Protein AF-A0A812L3G8-F1 (afdb_monomer_lite)

Radius of gyration: 18.73 Å; chains: 1; bounding box: 60×26×48 Å

pLDDT: mean 82.17, std 13.22, range [43.84, 97.88]

Secondary structure (DSSP, 8-state):
-EEEEEEE-SS-EEEEESS-B---STTB--B-TT-EEEEEE--SSEEEEEETT---EEEEEGGGEEE-SSSEEEEEEEEPPPTT-SSPPEEEEEEE---GGGS--EE--STT---EE--PPPPEEEEEE-TTS-EEEEEEESSSEEEEEEE-TTSSEEEEEEEEETT-SSEEEEEEEEESSS-EEEE--

Structure (mmCIF, N/CA/C/O backbone):
data_AF-A0A812L3G8-F1
#
_entry.id   AF-A0A812L3G8-F1
#
loop_
_atom_site.group_PDB
_atom_site.id
_atom_site.type_symbol
_atom_site.label_atom_id
_atom_site.label_alt_id
_atom_site.label_comp_id
_atom_site.label_asym_id
_atom_site.label_entity_id
_atom_site.label_seq_id
_atom_site.pdbx_PDB_ins_code
_atom_site.Cartn_x
_atom_site.Cartn_y
_atom_site.Cartn_z
_atom_site.occupancy
_atom_site.B_iso_or_equiv
_atom_site.auth_seq_id
_atom_site.auth_comp_id
_atom_site.auth_asym_id
_atom_site.auth_atom_id
_atom_site.pdbx_PDB_model_num
ATOM 1 N N . MET A 1 1 ? -1.031 -2.437 22.884 1.00 60.34 1 MET A N 1
ATOM 2 C CA . MET A 1 1 ? -0.109 -2.164 21.762 1.00 60.34 1 MET A CA 1
ATOM 3 C C . MET A 1 1 ? 0.050 -3.439 20.963 1.00 60.34 1 MET A C 1
ATOM 5 O O . MET A 1 1 ? 0.465 -4.446 21.520 1.00 60.34 1 MET A O 1
ATOM 9 N N . LEU A 1 2 ? -0.321 -3.390 19.692 1.00 70.69 2 LEU A N 1
ATOM 10 C CA . LEU A 1 2 ? -0.184 -4.470 18.728 1.00 70.69 2 LEU A CA 1
ATOM 11 C C . LEU A 1 2 ? 1.006 -4.135 17.826 1.00 70.69 2 LEU A C 1
ATOM 13 O O . LEU A 1 2 ? 1.141 -3.003 17.370 1.00 70.69 2 LEU A O 1
ATOM 17 N N . SER A 1 3 ? 1.915 -5.084 17.630 1.00 71.38 3 SER A N 1
ATOM 18 C CA . SER A 1 3 ? 3.092 -4.884 16.781 1.00 71.38 3 SER A CA 1
ATOM 19 C C . SER A 1 3 ? 3.181 -6.028 15.795 1.00 71.38 3 SER A C 1
ATOM 21 O O . SER A 1 3 ? 3.242 -7.183 16.211 1.00 71.38 3 SER A O 1
ATOM 23 N N . GLN A 1 4 ? 3.204 -5.699 14.508 1.00 74.44 4 GLN A N 1
ATOM 24 C CA . GLN A 1 4 ? 3.403 -6.672 13.450 1.00 74.44 4 GLN A CA 1
ATOM 25 C C . GLN A 1 4 ? 4.748 -6.432 12.771 1.00 74.44 4 GLN A C 1
ATOM 27 O O . GLN A 1 4 ? 5.163 -5.301 12.493 1.00 74.44 4 GLN A O 1
ATOM 32 N N . TYR A 1 5 ? 5.437 -7.537 12.517 1.00 68.62 5 TYR A N 1
ATOM 33 C CA . TYR A 1 5 ? 6.710 -7.560 11.823 1.00 68.62 5 TYR A CA 1
ATOM 34 C C . TYR A 1 5 ? 6.467 -8.044 10.405 1.00 68.62 5 TYR A C 1
ATOM 36 O O . TYR A 1 5 ? 5.877 -9.104 10.202 1.00 68.62 5 TYR A O 1
ATOM 44 N N . SER A 1 6 ? 6.946 -7.295 9.417 1.00 71.94 6 SER A N 1
ATOM 45 C CA . SER A 1 6 ? 6.830 -7.719 8.025 1.00 71.94 6 SER A CA 1
ATOM 46 C C . SER A 1 6 ? 8.136 -7.513 7.277 1.00 71.94 6 SER A C 1
ATOM 48 O O . SER A 1 6 ? 8.873 -6.543 7.488 1.00 71.94 6 SER A O 1
ATOM 50 N N . TYR A 1 7 ? 8.440 -8.483 6.418 1.00 67.31 7 TYR A N 1
ATOM 51 C CA . TYR A 1 7 ? 9.600 -8.442 5.546 1.00 67.31 7 TYR A CA 1
ATOM 52 C C . TYR A 1 7 ? 9.189 -7.862 4.199 1.00 67.31 7 TYR A C 1
ATOM 54 O O . TYR A 1 7 ? 8.381 -8.461 3.498 1.00 67.31 7 TYR A O 1
ATOM 62 N N . PHE A 1 8 ? 9.762 -6.718 3.834 1.00 70.00 8 PHE A N 1
ATOM 63 C CA . PHE A 1 8 ? 9.477 -6.075 2.560 1.00 70.00 8 PHE A CA 1
ATOM 64 C C . PHE A 1 8 ? 10.549 -6.486 1.555 1.00 70.00 8 PHE A C 1
ATOM 66 O O . PHE A 1 8 ? 11.724 -6.117 1.670 1.00 70.00 8 PHE A O 1
ATOM 73 N N . GLN A 1 9 ? 10.149 -7.294 0.578 1.00 64.12 9 GLN A N 1
ATOM 74 C CA . GLN A 1 9 ? 10.985 -7.636 -0.562 1.00 64.12 9 GLN A CA 1
ATOM 75 C C . GLN A 1 9 ? 11.085 -6.452 -1.520 1.00 64.12 9 GLN A C 1
ATOM 77 O O . GLN A 1 9 ? 10.122 -5.719 -1.738 1.00 64.12 9 GLN A O 1
ATOM 82 N N . ALA A 1 10 ? 12.261 -6.311 -2.132 1.00 63.41 10 ALA A N 1
ATOM 83 C CA . ALA A 1 10 ? 12.409 -5.419 -3.271 1.00 63.41 10 ALA A CA 1
ATOM 84 C C . ALA A 1 10 ? 11.662 -6.005 -4.457 1.00 63.41 10 ALA A C 1
ATOM 86 O O . ALA A 1 10 ? 11.823 -7.183 -4.773 1.00 63.41 10 ALA A O 1
ATOM 87 N N . GLY A 1 11 ? 10.925 -5.152 -5.147 1.00 69.50 11 GLY A N 1
ATOM 88 C CA . GLY A 1 11 ? 10.245 -5.516 -6.370 1.00 69.50 11 GLY A CA 1
ATOM 89 C C . GLY A 1 11 ? 9.045 -4.624 -6.596 1.00 69.50 11 GLY A C 1
ATOM 90 O O . GLY A 1 11 ? 8.663 -3.823 -5.744 1.00 69.50 11 GLY A O 1
ATOM 91 N N . GLU A 1 12 ? 8.465 -4.783 -7.769 1.00 77.88 12 GLU A N 1
ATOM 92 C CA . GLU A 1 12 ? 7.180 -4.190 -8.089 1.00 77.88 12 GLU A CA 1
ATOM 93 C C . GLU A 1 12 ? 6.111 -4.787 -7.176 1.00 77.88 12 GLU A C 1
ATOM 95 O O . GLU A 1 12 ? 6.135 -5.981 -6.854 1.00 77.88 12 GLU A O 1
ATOM 100 N N . MET A 1 13 ? 5.166 -3.953 -6.751 1.00 85.62 13 MET A N 1
ATOM 101 C CA . MET A 1 13 ? 3.982 -4.454 -6.074 1.00 85.62 13 MET A CA 1
ATOM 102 C C . MET A 1 13 ? 3.187 -5.273 -7.081 1.00 85.62 13 MET A C 1
ATOM 104 O O . MET A 1 13 ? 2.926 -4.808 -8.187 1.00 85.62 13 MET A O 1
ATOM 108 N N . LYS A 1 14 ? 2.821 -6.499 -6.716 1.00 89.56 14 LYS A N 1
ATOM 109 C CA . LYS A 1 14 ? 2.034 -7.375 -7.582 1.00 89.56 14 LYS A CA 1
ATOM 110 C C . LYS A 1 14 ? 0.718 -7.717 -6.924 1.00 89.56 14 LYS A C 1
ATOM 112 O O . LYS A 1 14 ? 0.630 -7.818 -5.701 1.00 89.56 14 LYS A O 1
ATOM 117 N N . ALA A 1 15 ? -0.296 -7.892 -7.750 1.00 92.75 15 ALA A N 1
ATOM 118 C CA . ALA A 1 15 ? -1.582 -8.410 -7.350 1.00 92.75 15 ALA A CA 1
ATOM 119 C C . ALA A 1 15 ? -2.032 -9.509 -8.309 1.00 92.75 15 ALA A C 1
ATOM 121 O O . ALA A 1 15 ? -1.619 -9.568 -9.467 1.00 92.75 15 ALA A O 1
ATOM 122 N N . THR A 1 16 ? -2.907 -10.368 -7.808 1.00 95.06 16 THR A N 1
ATOM 123 C CA . THR A 1 16 ? -3.596 -11.394 -8.584 1.00 95.06 16 THR A CA 1
ATOM 124 C C . THR A 1 16 ? -5.066 -11.019 -8.699 1.00 95.06 16 THR A C 1
ATOM 126 O O . THR A 1 16 ? -5.725 -10.807 -7.678 1.00 95.06 16 THR A O 1
ATOM 129 N N . ALA A 1 17 ? -5.600 -10.959 -9.915 1.00 97.06 17 ALA A N 1
ATOM 130 C CA . ALA A 1 17 ? -7.015 -10.702 -10.140 1.00 97.06 17 ALA A CA 1
ATOM 131 C C . ALA A 1 17 ? -7.880 -11.834 -9.562 1.00 97.06 17 ALA A C 1
ATOM 133 O O . ALA A 1 17 ? -7.748 -13.002 -9.932 1.00 97.06 17 ALA A O 1
ATOM 134 N N . LEU A 1 18 ? -8.794 -11.489 -8.658 1.00 97.12 18 LEU A N 1
ATOM 135 C CA . LEU A 1 18 ? -9.760 -12.416 -8.065 1.00 97.12 18 LEU A CA 1
ATOM 136 C C . LEU A 1 18 ? -11.004 -12.578 -8.951 1.00 97.12 18 LEU A C 1
ATOM 138 O O . LEU A 1 18 ? -11.616 -13.651 -8.975 1.00 97.12 18 LEU A O 1
ATOM 142 N N . TRP A 1 19 ? -11.339 -11.535 -9.715 1.00 97.88 19 TRP A N 1
ATOM 143 C CA . TRP A 1 19 ? -12.444 -11.501 -10.672 1.00 97.88 19 TRP A CA 1
ATOM 144 C C . TRP A 1 19 ? -12.026 -10.786 -11.959 1.00 97.88 19 TRP A C 1
ATOM 146 O O . TRP A 1 19 ? -11.079 -10.004 -11.964 1.00 97.88 19 TRP A O 1
ATOM 156 N N . THR A 1 20 ? -12.753 -11.044 -13.044 1.00 97.62 20 THR A N 1
ATOM 157 C CA . THR A 1 20 ? -12.586 -10.327 -14.314 1.00 97.62 20 THR A CA 1
ATOM 158 C C . THR A 1 20 ? -13.140 -8.908 -14.192 1.00 97.62 20 THR A C 1
ATOM 160 O O . THR A 1 20 ? -14.264 -8.723 -13.719 1.00 97.62 20 THR A O 1
ATOM 163 N N . TYR A 1 21 ? -12.386 -7.924 -14.674 1.00 97.75 21 TYR A N 1
ATOM 164 C CA . TYR A 1 21 ? -12.804 -6.532 -14.788 1.00 97.75 21 TYR A CA 1
ATOM 165 C C . TYR A 1 21 ? -12.701 -6.087 -16.247 1.00 97.75 21 TYR A C 1
ATOM 167 O O . TYR A 1 21 ? -11.675 -6.293 -16.889 1.00 97.75 21 TYR A O 1
ATOM 175 N N . LYS A 1 22 ? -13.775 -5.495 -16.772 1.00 97.25 22 LYS A N 1
ATOM 176 C CA . LYS A 1 22 ? -13.771 -4.845 -18.086 1.00 97.25 22 LYS A CA 1
ATOM 177 C C . LYS A 1 22 ? -13.694 -3.346 -17.862 1.00 97.25 22 LYS A C 1
ATOM 179 O O . LYS A 1 22 ? -14.537 -2.816 -17.133 1.00 97.25 22 LYS A O 1
ATOM 184 N N . GLU A 1 23 ? -12.712 -2.710 -18.484 1.00 95.38 23 GLU A N 1
ATOM 185 C CA . GLU A 1 23 ? -12.538 -1.267 -18.473 1.00 95.38 23 GLU A CA 1
ATOM 186 C C . GLU A 1 23 ? -13.810 -0.561 -18.954 1.00 95.38 23 GLU A C 1
ATOM 188 O O . GLU A 1 23 ? -14.501 -1.013 -19.873 1.00 95.38 23 GLU A O 1
ATOM 193 N N . ARG A 1 24 ? -14.148 0.537 -18.282 1.00 95.44 24 ARG A N 1
ATOM 194 C CA . ARG A 1 24 ? -15.331 1.360 -18.563 1.00 95.44 24 ARG A CA 1
ATOM 195 C C . ARG A 1 24 ? -14.966 2.748 -19.074 1.00 95.44 24 ARG A C 1
ATOM 197 O O . ARG A 1 24 ? -15.835 3.430 -19.611 1.00 95.44 24 ARG A O 1
ATOM 204 N N . ALA A 1 25 ? -13.709 3.144 -18.906 1.00 95.94 25 ALA A N 1
ATOM 205 C CA . ALA A 1 25 ? -13.154 4.410 -19.351 1.00 95.94 25 ALA A CA 1
ATOM 206 C C . ALA A 1 25 ? -11.741 4.211 -19.918 1.00 95.94 25 ALA A C 1
ATOM 208 O O . ALA A 1 25 ? -11.073 3.211 -19.642 1.00 95.94 25 ALA A O 1
ATOM 209 N N . ASP A 1 26 ? -11.281 5.170 -20.720 1.00 94.94 26 ASP A N 1
ATOM 210 C CA . ASP A 1 26 ? -10.006 5.068 -21.437 1.00 94.94 26 ASP A CA 1
ATOM 211 C C . ASP A 1 26 ? -8.785 5.066 -20.506 1.00 94.94 26 ASP A C 1
ATOM 213 O O . ASP A 1 26 ? -7.740 4.512 -20.859 1.00 94.94 26 ASP A O 1
ATOM 217 N N . ASP A 1 27 ? -8.915 5.639 -19.312 1.00 96.19 27 ASP A N 1
ATOM 218 C CA . ASP A 1 27 ? -7.898 5.672 -18.262 1.00 96.19 27 ASP A CA 1
ATOM 219 C C . ASP A 1 27 ? -7.933 4.443 -17.339 1.00 96.19 27 ASP A C 1
ATOM 221 O O . ASP A 1 27 ? -7.110 4.340 -16.430 1.00 96.19 27 ASP A O 1
ATOM 225 N N . GLU A 1 28 ? -8.829 3.485 -17.584 1.00 97.19 28 GLU A N 1
ATOM 226 C CA . GLU A 1 28 ? -8.898 2.213 -16.867 1.00 97.19 28 GLU A CA 1
ATOM 227 C C . GLU A 1 28 ? -8.156 1.083 -17.604 1.00 97.19 28 GLU A C 1
ATOM 229 O O . GLU A 1 28 ? -7.919 1.125 -18.822 1.00 97.19 28 GLU A O 1
ATOM 234 N N . ILE A 1 29 ? -7.797 0.039 -16.854 1.00 97.50 29 ILE A N 1
ATOM 235 C CA . ILE A 1 29 ? -7.291 -1.227 -17.399 1.00 97.50 29 ILE A CA 1
ATOM 236 C C . ILE A 1 29 ? -8.241 -2.379 -17.061 1.00 97.50 29 ILE A C 1
ATOM 238 O O . ILE A 1 29 ? -8.705 -2.503 -15.929 1.00 97.50 29 ILE A O 1
ATOM 242 N N . GLY A 1 30 ? -8.519 -3.231 -18.046 1.00 96.00 30 GLY A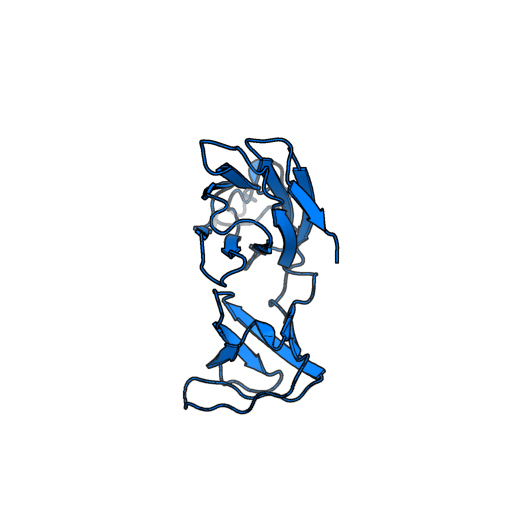 N 1
ATOM 243 C CA . GLY A 1 30 ? -9.232 -4.492 -17.860 1.00 96.00 30 GLY A CA 1
ATOM 244 C C . GLY A 1 30 ? -8.281 -5.666 -17.639 1.00 96.00 30 GLY A C 1
ATOM 245 O O . GLY A 1 30 ? -7.110 -5.622 -18.017 1.00 96.00 30 GLY A O 1
ATOM 246 N N . PHE A 1 31 ? -8.795 -6.729 -17.029 1.00 97.31 31 PHE A N 1
ATOM 247 C CA . PHE A 1 31 ? -8.071 -7.977 -16.782 1.00 97.31 31 PHE A CA 1
ATOM 248 C C . PHE A 1 31 ? -9.031 -9.145 -16.563 1.00 97.31 31 PHE A C 1
ATOM 250 O O . PHE A 1 31 ? -10.196 -8.971 -16.193 1.00 97.31 31 PHE A O 1
ATOM 257 N N . TRP A 1 32 ? -8.524 -10.358 -16.741 1.00 97.44 32 TRP A N 1
ATOM 258 C CA . TRP A 1 32 ? -9.228 -11.601 -16.463 1.00 97.44 32 TRP A CA 1
ATOM 259 C C . TRP A 1 32 ? -8.914 -12.115 -15.062 1.00 97.44 32 TRP A C 1
ATOM 261 O O . TRP A 1 32 ? -7.861 -11.847 -14.486 1.00 97.44 32 TRP A O 1
ATOM 271 N N . LYS A 1 33 ? -9.839 -12.893 -14.491 1.00 97.44 33 LYS A N 1
ATOM 272 C CA . LYS A 1 33 ? -9.578 -13.622 -13.246 1.00 97.44 33 LYS A CA 1
ATOM 273 C C . LYS A 1 33 ? -8.298 -14.459 -13.379 1.00 97.44 33 LYS A C 1
ATOM 275 O O . LYS A 1 33 ? -8.197 -15.288 -14.278 1.00 97.44 33 LYS A O 1
ATOM 280 N N . GLY A 1 34 ? -7.391 -14.306 -12.419 1.00 96.69 34 GLY A N 1
ATOM 281 C CA . GLY A 1 34 ? -6.097 -14.987 -12.371 1.00 96.69 34 GLY A CA 1
ATOM 282 C C . GLY A 1 34 ? -4.934 -14.177 -12.945 1.00 96.69 34 GLY A C 1
ATOM 283 O O . GLY A 1 34 ? -3.789 -14.531 -12.666 1.00 96.69 34 GLY A O 1
ATOM 284 N N . ASP A 1 35 ? -5.202 -13.088 -13.672 1.00 96.31 35 ASP A N 1
ATOM 285 C CA . ASP A 1 35 ? -4.152 -12.247 -14.245 1.00 96.31 35 ASP A CA 1
ATOM 286 C C . ASP A 1 35 ? -3.269 -11.622 -13.161 1.00 96.31 35 ASP A C 1
ATOM 288 O O . ASP A 1 35 ? -3.710 -11.312 -12.045 1.00 96.31 35 ASP A O 1
ATOM 292 N N . LYS A 1 36 ? -1.999 -11.429 -13.518 1.00 94.56 36 LYS A N 1
ATOM 293 C CA . LYS A 1 36 ? -1.025 -10.709 -12.708 1.00 94.56 36 LYS A CA 1
ATOM 294 C C . LYS A 1 36 ? -1.014 -9.238 -13.098 1.00 94.56 36 LYS A C 1
ATOM 296 O O . LYS A 1 36 ? -0.985 -8.885 -14.276 1.00 94.56 36 LYS A O 1
ATOM 301 N N . ILE A 1 37 ? -1.076 -8.399 -12.072 1.00 95.12 37 ILE A N 1
ATOM 302 C CA . ILE A 1 37 ? -1.158 -6.950 -12.197 1.00 95.12 37 ILE A CA 1
ATOM 303 C C . ILE A 1 37 ? 0.012 -6.359 -11.431 1.00 95.12 37 ILE A C 1
ATOM 305 O O . ILE A 1 37 ? 0.174 -6.612 -10.234 1.00 95.12 37 ILE A O 1
ATOM 309 N N . GLN A 1 38 ? 0.807 -5.554 -12.118 1.00 93.19 38 GLN A N 1
ATOM 310 C CA . GLN A 1 38 ? 1.777 -4.676 -11.497 1.00 93.19 38 GLN A CA 1
ATOM 311 C C . GLN A 1 38 ? 1.036 -3.466 -10.930 1.00 93.19 38 GLN A C 1
ATOM 313 O O . GLN A 1 38 ? 0.382 -2.725 -11.656 1.00 93.19 38 GLN A O 1
ATOM 318 N N . VAL A 1 39 ? 1.107 -3.282 -9.616 1.00 91.81 39 VAL A N 1
ATOM 319 C CA . VAL A 1 39 ? 0.440 -2.196 -8.900 1.00 91.81 39 VAL A CA 1
ATOM 320 C C . VAL A 1 39 ? 1.416 -1.034 -8.740 1.00 91.81 39 VAL A C 1
ATOM 322 O O . VAL A 1 39 ? 2.454 -1.162 -8.096 1.00 91.81 39 VAL A O 1
ATOM 325 N N . ASP A 1 40 ? 1.052 0.130 -9.264 1.00 89.94 40 ASP A N 1
ATOM 326 C CA . ASP A 1 40 ? 1.830 1.362 -9.124 1.00 89.94 40 ASP A CA 1
ATOM 327 C C . ASP A 1 40 ? 1.417 2.139 -7.869 1.00 89.94 40 ASP A C 1
ATOM 329 O O . ASP A 1 40 ? 2.251 2.716 -7.167 1.00 89.94 40 ASP A O 1
ATOM 333 N N . ARG A 1 41 ? 0.112 2.166 -7.562 1.00 89.62 41 ARG A N 1
ATOM 334 C CA . ARG A 1 41 ? -0.427 2.920 -6.423 1.00 89.62 41 ARG A CA 1
ATOM 335 C C . ARG A 1 41 ? -1.643 2.242 -5.811 1.00 89.62 41 ARG A C 1
ATOM 337 O O . ARG A 1 41 ? -2.621 1.956 -6.493 1.00 89.62 41 ARG A O 1
ATOM 344 N N . ILE A 1 42 ? -1.611 2.113 -4.487 1.00 91.50 42 ILE A N 1
ATOM 345 C CA . ILE A 1 42 ? -2.765 1.737 -3.669 1.00 91.50 42 ILE A CA 1
ATOM 346 C C . ILE A 1 42 ? -3.468 3.017 -3.207 1.00 91.50 42 ILE A C 1
ATOM 348 O O . ILE A 1 42 ? -2.839 3.946 -2.686 1.00 91.50 42 ILE A O 1
ATOM 352 N N . ALA A 1 43 ? -4.782 3.070 -3.391 1.00 91.12 43 ALA A N 1
ATOM 353 C CA . ALA A 1 43 ? -5.636 4.125 -2.863 1.00 91.12 43 ALA A CA 1
ATOM 354 C C . ALA A 1 43 ? -7.010 3.555 -2.456 1.00 91.12 43 ALA A C 1
ATOM 356 O O . ALA A 1 43 ? -7.303 2.389 -2.734 1.00 91.12 43 ALA A O 1
ATOM 357 N N . PRO A 1 44 ? -7.847 4.331 -1.751 1.00 91.38 44 PRO A N 1
ATOM 358 C CA . PRO A 1 44 ? -9.176 3.869 -1.370 1.00 91.38 44 PRO A CA 1
ATOM 359 C C . PRO A 1 44 ? -10.049 3.620 -2.603 1.00 91.38 44 PRO A C 1
ATOM 361 O O . PRO A 1 44 ? -10.222 4.503 -3.442 1.00 91.38 44 PRO A O 1
ATOM 364 N N . GLY A 1 45 ? -10.577 2.402 -2.720 1.00 93.38 45 GLY A N 1
ATOM 365 C CA . GLY A 1 45 ? -11.414 1.969 -3.841 1.00 93.38 45 GLY A CA 1
ATOM 366 C C . GLY A 1 45 ? -10.627 1.653 -5.114 1.00 93.38 45 GLY A C 1
ATOM 367 O O . GLY A 1 45 ? -10.603 0.499 -5.535 1.00 93.38 45 GLY A O 1
ATOM 368 N N . TRP A 1 46 ? -9.973 2.653 -5.705 1.00 94.81 46 TRP A N 1
ATOM 369 C CA . TRP A 1 46 ? -9.348 2.556 -7.029 1.00 94.81 46 TRP A CA 1
ATOM 370 C C . TRP A 1 46 ? -7.830 2.599 -6.958 1.00 94.81 46 TRP A C 1
ATOM 372 O O . TRP A 1 46 ? -7.246 3.508 -6.371 1.00 94.81 46 TRP A O 1
ATOM 382 N N . TRP A 1 47 ? -7.187 1.601 -7.546 1.00 95.19 47 TRP A N 1
ATOM 383 C CA . TRP A 1 47 ? -5.735 1.485 -7.632 1.00 95.19 47 TRP A CA 1
ATOM 384 C C . TRP A 1 47 ? -5.280 1.806 -9.046 1.00 95.19 47 TRP A C 1
ATOM 386 O O . TRP A 1 47 ? -6.093 1.830 -9.967 1.00 95.19 47 TRP A O 1
ATOM 396 N N . THR A 1 48 ? -3.986 2.065 -9.212 1.00 95.56 48 THR A N 1
ATOM 397 C CA . THR A 1 48 ? -3.377 2.232 -10.535 1.00 95.56 48 THR A CA 1
ATOM 398 C C . THR A 1 48 ? -2.300 1.193 -10.757 1.00 95.56 48 THR A C 1
ATOM 400 O O . THR A 1 48 ? -1.603 0.809 -9.813 1.00 95.56 48 THR A O 1
ATOM 403 N N . GLY A 1 49 ? -2.149 0.761 -12.001 1.00 95.50 49 GLY A N 1
ATOM 404 C CA . GLY A 1 49 ? -1.180 -0.252 -12.385 1.00 95.50 49 GLY A CA 1
ATOM 405 C C . GLY A 1 49 ? -1.347 -0.690 -13.832 1.00 95.50 49 GLY A C 1
ATOM 406 O O . GLY A 1 49 ? -2.170 -0.139 -14.562 1.00 95.50 49 GLY A O 1
ATOM 407 N N . SER A 1 50 ? -0.592 -1.706 -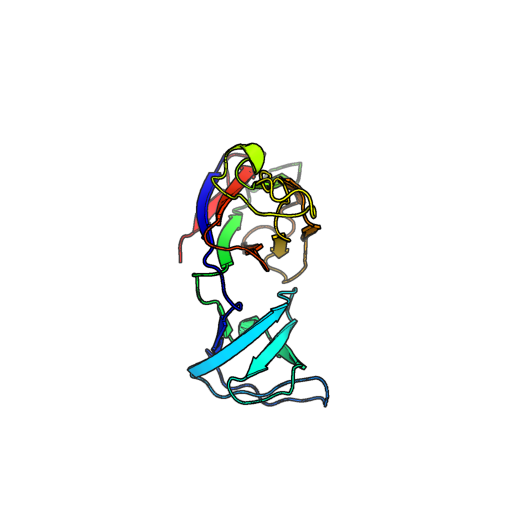14.223 1.00 95.62 50 SER A N 1
ATOM 408 C CA . SER A 1 50 ? -0.623 -2.318 -15.551 1.00 95.62 50 SER A CA 1
ATOM 409 C C . SER A 1 50 ? -0.799 -3.832 -15.447 1.00 95.62 50 SER A C 1
ATOM 411 O O . SER A 1 50 ? -0.392 -4.466 -14.471 1.00 95.62 50 SER A O 1
ATOM 413 N N . THR A 1 51 ? -1.419 -4.435 -16.458 1.00 94.69 51 THR A N 1
ATOM 414 C CA . THR A 1 51 ? -1.442 -5.897 -16.591 1.00 94.69 51 THR A CA 1
ATOM 415 C C . THR A 1 51 ? -0.116 -6.393 -17.152 1.00 94.69 51 THR A C 1
ATOM 417 O O . THR A 1 51 ? 0.499 -5.726 -17.990 1.00 94.69 51 THR A O 1
ATOM 420 N N . ASP A 1 52 ? 0.323 -7.574 -16.711 1.00 84.19 52 ASP A N 1
ATOM 421 C CA . ASP A 1 52 ? 1.547 -8.190 -17.223 1.00 84.19 52 ASP A CA 1
ATOM 422 C C . ASP A 1 52 ? 1.504 -8.271 -18.764 1.00 84.19 52 ASP A C 1
ATOM 424 O O . ASP A 1 52 ? 0.560 -8.787 -19.363 1.00 84.19 52 ASP A O 1
ATOM 428 N N . GLY A 1 53 ? 2.542 -7.743 -19.417 1.00 78.12 53 GLY A N 1
ATOM 429 C CA . GLY A 1 53 ? 2.661 -7.741 -20.878 1.00 78.12 53 GLY A CA 1
ATOM 430 C C . GLY A 1 53 ? 2.013 -6.553 -21.596 1.00 78.12 53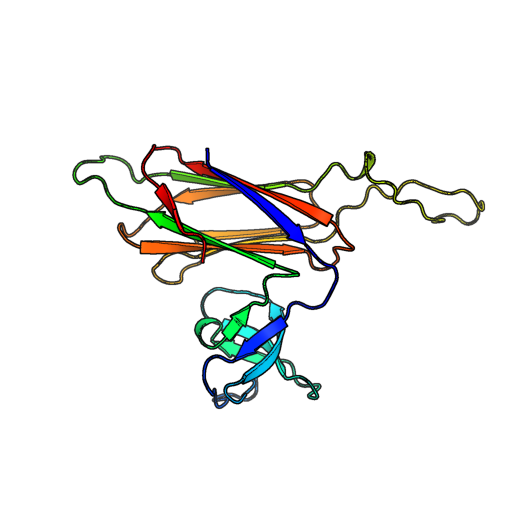 GLY A C 1
ATOM 431 O O . GLY A 1 53 ? 2.168 -6.448 -22.813 1.00 78.12 53 GLY A O 1
ATOM 432 N N . THR A 1 54 ? 1.356 -5.626 -20.888 1.00 84.06 54 THR A N 1
ATOM 433 C CA . THR A 1 54 ? 0.879 -4.365 -21.475 1.00 84.06 54 THR A CA 1
ATOM 434 C C . THR A 1 54 ? 1.655 -3.164 -20.934 1.00 84.06 54 THR A C 1
ATOM 436 O O . THR A 1 54 ? 2.003 -3.091 -19.760 1.00 84.06 54 THR A O 1
ATOM 439 N N . ALA A 1 55 ? 1.936 -2.190 -21.805 1.00 84.38 55 ALA A N 1
ATOM 440 C CA . ALA A 1 55 ? 2.568 -0.927 -21.410 1.00 84.38 55 ALA A CA 1
ATOM 441 C C . ALA A 1 55 ? 1.555 0.113 -20.888 1.00 84.38 55 ALA A C 1
ATOM 443 O O . ALA A 1 55 ? 1.944 1.207 -20.482 1.00 84.38 55 ALA A O 1
ATOM 444 N N . LYS A 1 56 ? 0.252 -0.198 -20.937 1.00 91.81 56 LYS A N 1
ATOM 445 C CA . LYS A 1 56 ? -0.814 0.709 -20.508 1.00 91.81 56 LYS A CA 1
ATOM 446 C C . LYS A 1 56 ? -0.962 0.610 -18.988 1.00 91.81 56 LYS A C 1
ATOM 448 O O . LYS A 1 56 ? -1.362 -0.433 -18.483 1.00 91.81 56 LYS A O 1
ATOM 453 N N . SER A 1 57 ? -0.666 1.700 -18.282 1.00 94.88 57 SER A N 1
ATOM 454 C CA . SER A 1 57 ? -1.057 1.864 -16.878 1.00 94.88 57 SER A CA 1
ATOM 455 C C . SER A 1 57 ? -2.399 2.596 -16.808 1.00 94.88 57 SER A C 1
ATOM 457 O O . SER A 1 57 ? -2.658 3.496 -17.610 1.00 94.88 57 SER A O 1
ATOM 459 N N . GLY A 1 58 ? -3.259 2.194 -15.879 1.00 96.94 58 GLY A N 1
ATOM 460 C CA . GLY A 1 58 ? -4.577 2.787 -15.684 1.00 96.94 58 GLY A CA 1
ATOM 461 C C . GLY A 1 58 ? -5.222 2.383 -14.365 1.00 96.94 58 GLY A C 1
ATOM 462 O O . GLY A 1 58 ? -4.633 1.668 -13.549 1.00 96.94 58 GLY A O 1
ATOM 463 N N . PHE A 1 59 ? -6.431 2.883 -14.141 1.00 97.62 59 PHE A N 1
ATOM 464 C CA . PHE A 1 59 ? -7.213 2.632 -12.940 1.00 97.62 59 PHE A CA 1
ATOM 465 C C . PHE A 1 59 ? -7.902 1.268 -12.967 1.00 97.62 59 PHE A C 1
ATOM 467 O O . PHE A 1 59 ? -8.360 0.794 -14.006 1.00 97.62 59 PHE A O 1
ATOM 474 N N . PHE A 1 60 ? -8.018 0.656 -11.792 1.00 97.56 60 PHE A N 1
ATOM 475 C CA . PHE A 1 60 ? -8.838 -0.529 -11.579 1.00 97.56 60 PHE A CA 1
ATOM 476 C C . PHE A 1 60 ? -9.341 -0.624 -10.131 1.00 97.56 60 PHE A C 1
ATOM 478 O O . PHE A 1 60 ? -8.717 -0.077 -9.215 1.00 97.56 60 PHE A O 1
ATOM 485 N N . PRO A 1 61 ? -10.458 -1.326 -9.881 1.00 96.56 61 PRO A N 1
ATOM 486 C CA . PRO A 1 61 ? -10.978 -1.499 -8.531 1.00 96.56 61 PRO A CA 1
ATOM 487 C C . PRO A 1 61 ? -10.057 -2.399 -7.692 1.00 96.56 61 PRO A C 1
ATOM 489 O O . PRO A 1 61 ? -9.865 -3.579 -7.982 1.00 96.56 61 PRO A O 1
ATOM 492 N N . GLY A 1 62 ? -9.504 -1.864 -6.603 1.00 94.06 62 GLY A N 1
ATOM 493 C CA . GLY A 1 62 ? -8.581 -2.589 -5.724 1.00 94.06 62 GLY A CA 1
ATOM 494 C C . GLY A 1 62 ? -9.227 -3.781 -5.014 1.00 94.06 62 GLY A C 1
ATOM 495 O O . GLY A 1 62 ? -8.554 -4.755 -4.691 1.00 94.06 62 GLY A O 1
ATOM 496 N N . ASN A 1 63 ? -10.550 -3.759 -4.824 1.00 93.94 63 ASN A N 1
ATOM 497 C CA . ASN A 1 63 ? -11.285 -4.904 -4.293 1.00 93.94 63 ASN A CA 1
ATOM 498 C C . ASN A 1 63 ? -11.449 -6.040 -5.308 1.00 93.94 63 ASN A C 1
ATOM 500 O O . ASN A 1 63 ? -12.027 -7.043 -4.919 1.00 93.94 63 ASN A O 1
ATOM 504 N N . TYR A 1 64 ? -10.981 -5.911 -6.559 1.00 96.62 64 TYR A N 1
ATOM 505 C CA . TYR A 1 64 ? -11.018 -6.993 -7.551 1.00 96.62 64 TYR A CA 1
ATOM 506 C C . TYR A 1 64 ? -9.749 -7.847 -7.559 1.00 96.62 64 TYR A C 1
ATOM 508 O O . TYR A 1 64 ? -9.671 -8.844 -8.281 1.00 96.62 64 TYR A O 1
ATOM 516 N N . VAL A 1 65 ? -8.748 -7.469 -6.766 1.00 94.69 65 VAL A N 1
ATOM 517 C CA . VAL A 1 65 ? -7.427 -8.089 -6.774 1.00 94.69 65 VAL A CA 1
ATOM 518 C C . VAL A 1 65 ? -6.995 -8.453 -5.355 1.00 94.69 65 VAL A C 1
ATOM 520 O O . VAL A 1 65 ? -7.403 -7.830 -4.374 1.00 94.69 65 VAL A O 1
ATOM 523 N N . LYS A 1 66 ? -6.139 -9.464 -5.235 1.00 92.44 66 LYS A N 1
ATOM 524 C CA . LYS A 1 66 ? -5.418 -9.792 -4.003 1.00 92.44 66 LYS A CA 1
ATOM 525 C C . LYS A 1 66 ? -3.968 -9.352 -4.166 1.00 92.44 66 LYS A C 1
ATOM 527 O O . LYS A 1 66 ? -3.318 -9.807 -5.100 1.00 92.44 66 LYS A O 1
ATOM 532 N N . LEU A 1 67 ? -3.475 -8.487 -3.280 1.00 89.12 67 LEU A N 1
ATOM 533 C CA . LEU A 1 67 ? -2.053 -8.132 -3.243 1.00 89.12 67 LEU A CA 1
ATOM 534 C C . LEU A 1 67 ? -1.211 -9.345 -2.862 1.00 89.12 67 LEU A C 1
ATOM 536 O O . LEU A 1 67 ? -1.605 -10.130 -2.003 1.00 89.12 67 LEU A O 1
ATOM 540 N N . ASP A 1 68 ? -0.049 -9.461 -3.488 1.00 86.12 68 ASP A N 1
ATOM 541 C CA . ASP A 1 68 ? 0.956 -10.443 -3.122 1.00 86.12 68 ASP A CA 1
ATOM 542 C C . ASP A 1 68 ? 1.736 -9.905 -1.895 1.00 86.12 68 ASP A C 1
ATOM 544 O O . ASP A 1 68 ? 2.202 -8.765 -1.899 1.00 86.12 68 ASP A O 1
ATOM 548 N N . ASP A 1 69 ? 1.911 -10.720 -0.848 1.00 70.44 69 ASP A N 1
ATOM 549 C CA . ASP A 1 69 ? 2.383 -10.290 0.493 1.00 70.44 69 ASP A CA 1
ATOM 550 C C . ASP A 1 69 ? 3.881 -9.930 0.582 1.00 70.44 69 ASP A C 1
ATOM 552 O O . ASP A 1 69 ? 4.427 -9.678 1.654 1.00 70.44 69 ASP A O 1
ATOM 556 N N . ARG A 1 70 ? 4.608 -9.977 -0.537 1.00 67.44 70 ARG A N 1
ATOM 557 C CA . ARG A 1 70 ? 6.077 -9.901 -0.533 1.00 67.44 70 ARG A CA 1
ATOM 558 C C . ARG A 1 70 ? 6.623 -8.465 -0.513 1.00 67.44 70 ARG A C 1
ATOM 560 O O . ARG A 1 70 ? 7.558 -8.229 0.245 1.00 67.44 70 ARG A O 1
ATOM 567 N N . PRO A 1 71 ? 6.104 -7.504 -1.299 1.00 69.38 71 PRO A N 1
ATOM 568 C CA . PRO A 1 71 ? 6.524 -6.098 -1.232 1.00 69.38 71 PRO A CA 1
ATOM 569 C C . PRO A 1 71 ? 5.631 -5.214 -0.341 1.00 69.38 71 PRO A C 1
ATOM 571 O O . PRO A 1 71 ? 5.899 -4.018 -0.198 1.00 69.38 71 PRO A O 1
ATOM 574 N N . ILE A 1 72 ? 4.550 -5.759 0.224 1.00 77.06 72 ILE A N 1
ATOM 575 C CA . ILE A 1 72 ? 3.522 -5.012 0.959 1.00 77.06 72 ILE A CA 1
ATOM 576 C C . ILE A 1 72 ? 3.166 -5.777 2.226 1.00 77.06 72 ILE A C 1
ATOM 578 O O . ILE A 1 72 ? 2.999 -6.990 2.186 1.00 77.06 72 ILE A O 1
ATOM 582 N N . SER A 1 73 ? 2.984 -5.055 3.327 1.00 81.62 73 SER A N 1
ATOM 583 C CA . SER A 1 73 ? 2.314 -5.594 4.505 1.00 81.62 73 SER A CA 1
ATOM 584 C C . SER A 1 73 ? 0.895 -5.051 4.545 1.00 81.62 73 SER A C 1
ATOM 586 O O . SER A 1 73 ? 0.691 -3.831 4.523 1.00 81.62 73 SER A O 1
ATOM 588 N N . ARG A 1 74 ? -0.076 -5.963 4.563 1.00 83.94 74 ARG A N 1
ATOM 589 C CA . ARG A 1 74 ? -1.479 -5.655 4.807 1.00 83.94 74 ARG A CA 1
ATOM 590 C C . ARG A 1 74 ? -1.940 -6.443 6.020 1.00 83.94 74 ARG A C 1
ATOM 592 O O . ARG A 1 74 ? -1.748 -7.653 6.067 1.00 83.94 74 ARG A O 1
ATOM 599 N N . PHE A 1 75 ? -2.623 -5.770 6.933 1.00 81.38 75 PHE A N 1
ATOM 600 C CA . PHE A 1 75 ? -3.389 -6.443 7.968 1.00 81.38 75 PHE A CA 1
ATOM 601 C C . PHE A 1 75 ? -4.712 -5.741 8.214 1.00 81.38 75 PHE A C 1
ATOM 603 O O . PHE A 1 75 ? -4.897 -4.556 7.911 1.00 81.38 75 PHE A O 1
ATOM 610 N N . ASP A 1 76 ? -5.620 -6.530 8.763 1.00 84.75 76 ASP A N 1
ATOM 611 C CA . ASP A 1 76 ? -6.992 -6.162 9.004 1.00 84.75 76 ASP A CA 1
ATOM 612 C C . ASP A 1 76 ? -7.152 -5.947 10.528 1.00 84.75 76 ASP A C 1
ATOM 614 O O . ASP A 1 76 ? -6.819 -6.813 11.344 1.00 84.75 76 ASP A O 1
ATOM 618 N N . LEU A 1 77 ? -7.575 -4.742 10.922 1.00 80.50 77 LEU A N 1
ATOM 619 C CA . LEU A 1 77 ? -7.900 -4.386 12.306 1.00 80.50 77 LEU A CA 1
ATOM 620 C C . LEU A 1 77 ? -9.415 -4.471 12.475 1.00 80.50 77 LEU A C 1
ATOM 622 O O . LEU A 1 77 ? -10.150 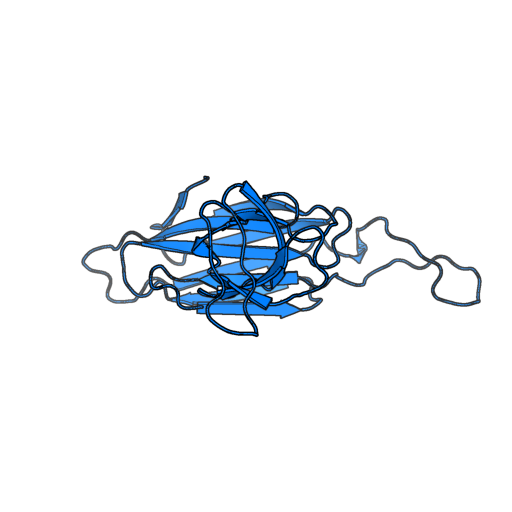-3.777 11.770 1.00 80.50 77 LEU A O 1
ATOM 626 N N . ASP A 1 78 ? -9.877 -5.295 13.409 1.00 78.25 78 ASP A N 1
ATOM 627 C CA . ASP A 1 78 ? -11.297 -5.373 13.745 1.00 78.25 78 ASP A CA 1
ATOM 628 C C . ASP A 1 78 ? -11.601 -4.450 14.929 1.00 78.25 78 ASP A C 1
ATOM 630 O O . ASP A 1 78 ? -11.009 -4.585 16.009 1.00 78.25 78 ASP A O 1
ATOM 634 N N . SER A 1 79 ? -12.489 -3.477 14.721 1.00 72.00 79 SER A N 1
ATOM 635 C CA . SER A 1 79 ? -12.991 -2.614 15.786 1.00 72.00 79 SER A CA 1
ATOM 636 C C . SER A 1 79 ? -14.345 -3.114 16.271 1.00 72.00 79 SER A C 1
ATOM 638 O O . SER A 1 79 ? -15.341 -2.954 15.580 1.00 72.00 79 SER A O 1
ATOM 640 N N . THR A 1 80 ? -14.422 -3.654 17.489 1.00 65.25 80 THR A N 1
ATOM 641 C CA . THR A 1 80 ? -15.711 -3.948 18.142 1.00 65.25 80 THR A CA 1
ATOM 642 C C . THR A 1 80 ? -16.123 -2.785 19.046 1.00 65.25 80 THR A C 1
ATOM 644 O O . THR A 1 80 ? -15.341 -2.383 19.909 1.00 65.25 80 THR A O 1
ATOM 647 N N . GLU A 1 81 ? -17.335 -2.242 18.884 1.00 62.69 81 GLU A N 1
ATOM 648 C CA . GLU A 1 81 ? -17.845 -1.191 19.779 1.00 62.69 81 GLU A CA 1
ATOM 649 C C . GLU A 1 81 ? -18.098 -1.716 21.202 1.00 62.69 81 GLU A C 1
ATOM 651 O O . GLU A 1 81 ? -18.535 -2.850 21.406 1.00 62.69 81 GLU A O 1
ATOM 656 N N . LYS A 1 82 ? -17.891 -0.847 22.200 1.00 51.75 82 LYS A N 1
ATOM 657 C CA . LYS A 1 82 ? -18.535 -0.957 23.514 1.00 51.75 82 LYS A CA 1
ATOM 658 C C . LYS A 1 82 ? -19.750 -0.038 23.502 1.00 51.75 82 LYS A C 1
ATOM 660 O O . LYS A 1 82 ? -19.602 1.149 23.230 1.00 51.75 82 LYS A O 1
ATOM 665 N N . THR A 1 83 ? -20.911 -0.567 23.861 1.00 49.84 83 THR A N 1
ATOM 666 C CA . THR A 1 83 ? -22.232 0.074 23.746 1.00 49.84 83 THR A CA 1
ATOM 667 C C . THR A 1 83 ? -22.424 1.374 24.556 1.00 49.84 83 THR A C 1
ATOM 669 O O . THR A 1 83 ? -23.488 1.966 24.463 1.00 49.84 83 THR A O 1
ATOM 672 N N . ASP A 1 84 ? -21.418 1.860 25.300 1.00 53.66 84 ASP A N 1
ATOM 673 C CA . ASP A 1 84 ? -21.532 3.014 26.217 1.00 53.66 84 ASP A CA 1
ATOM 674 C C . ASP A 1 84 ? -20.315 3.976 26.214 1.00 53.66 84 ASP A C 1
ATOM 676 O O . ASP A 1 84 ? -20.138 4.774 27.142 1.00 53.66 84 ASP A O 1
ATOM 680 N N . ALA A 1 85 ? -19.421 3.918 25.219 1.00 56.94 85 ALA A N 1
ATOM 681 C CA . ALA A 1 85 ? -18.258 4.815 25.184 1.00 56.94 85 ALA A CA 1
ATOM 682 C C . ALA A 1 85 ? -18.663 6.256 24.798 1.00 56.94 85 ALA A C 1
ATOM 684 O O . ALA A 1 85 ? -19.170 6.497 23.707 1.00 56.94 85 ALA A O 1
ATOM 685 N N . LYS A 1 86 ? -18.421 7.229 25.693 1.00 61.81 86 LYS A N 1
ATOM 686 C CA . LYS A 1 86 ? -18.674 8.670 25.452 1.00 61.81 86 LYS A CA 1
ATOM 687 C C . LYS A 1 86 ? -17.736 9.301 24.415 1.00 61.81 86 LYS A C 1
ATOM 689 O O . LYS A 1 86 ? -18.057 10.359 23.884 1.00 61.81 86 LYS A O 1
ATOM 694 N N . GLU A 1 87 ? -16.593 8.673 24.155 1.00 67.44 87 GLU A N 1
ATOM 695 C CA . GLU A 1 87 ? -15.580 9.119 23.199 1.00 67.44 87 GLU A CA 1
ATOM 696 C C . GLU A 1 87 ? -15.341 8.021 22.160 1.00 67.44 87 GLU A C 1
ATOM 698 O O . GLU A 1 87 ? -15.334 6.831 22.491 1.00 67.44 87 GLU A O 1
ATOM 703 N N . LEU A 1 88 ? -15.162 8.430 20.901 1.00 70.19 88 LEU A N 1
ATOM 704 C CA . LEU A 1 88 ? -14.778 7.521 19.824 1.00 70.19 88 LEU A CA 1
ATOM 705 C C . LEU A 1 88 ? -13.393 6.936 20.128 1.00 70.19 88 LEU A C 1
ATOM 707 O O . LEU A 1 88 ? -12.515 7.682 20.552 1.00 70.19 88 LEU A O 1
ATOM 711 N N . PRO A 1 89 ? -13.161 5.633 19.910 1.00 76.69 89 PRO A N 1
ATOM 712 C CA . PRO A 1 89 ? -11.851 5.053 20.148 1.00 76.69 89 PRO A CA 1
ATOM 713 C C . PRO A 1 89 ? -10.826 5.580 19.131 1.00 76.69 89 PRO A C 1
ATOM 715 O O . PRO A 1 89 ? -10.969 5.383 17.922 1.00 76.69 89 PRO A O 1
ATOM 718 N N . HIS A 1 90 ? -9.765 6.218 19.627 1.00 79.88 90 HIS A N 1
ATOM 719 C CA . HIS A 1 90 ? -8.607 6.630 18.828 1.00 79.88 90 HIS A CA 1
ATOM 720 C C . HIS A 1 90 ? -7.567 5.517 18.741 1.00 79.88 90 HIS A C 1
ATOM 722 O O . HIS A 1 90 ? -7.422 4.684 19.643 1.00 79.88 90 HIS A O 1
ATOM 728 N N . SER A 1 91 ? -6.810 5.489 17.656 1.00 84.06 91 SER A N 1
ATOM 729 C CA . SER A 1 91 ? -5.656 4.605 17.510 1.00 84.06 91 SER A CA 1
ATOM 730 C C . SER A 1 91 ? -4.521 5.329 16.819 1.00 84.06 91 SER A C 1
ATOM 732 O O . SER A 1 91 ? -4.739 6.079 15.877 1.00 84.06 91 SER A O 1
ATOM 734 N N . GLU A 1 92 ? -3.297 5.073 17.251 1.00 88.69 92 GLU A N 1
ATOM 735 C CA . GLU A 1 92 ? -2.107 5.563 16.575 1.00 88.69 92 GLU A CA 1
ATOM 736 C C . GLU A 1 92 ? -1.487 4.434 15.757 1.00 88.69 92 GLU A C 1
ATOM 738 O O . GLU A 1 92 ? -1.176 3.358 16.276 1.00 88.69 92 GLU A O 1
ATOM 743 N N . VAL A 1 93 ? -1.310 4.673 14.461 1.00 90.31 93 VAL A N 1
ATOM 744 C CA . VAL A 1 93 ? -0.674 3.728 13.543 1.00 90.31 93 VAL A CA 1
ATOM 745 C C . VAL A 1 93 ? 0.671 4.295 13.128 1.00 90.31 93 VAL A C 1
ATOM 747 O O . VAL A 1 93 ? 0.756 5.425 12.650 1.00 90.31 93 VAL A O 1
ATOM 750 N N . MET A 1 94 ? 1.725 3.500 13.284 1.00 90.19 94 MET A N 1
ATOM 751 C CA . MET A 1 94 ? 3.100 3.881 12.988 1.00 90.19 94 MET A CA 1
ATOM 752 C C . MET A 1 94 ? 3.754 2.851 12.072 1.00 90.19 94 MET A C 1
ATOM 754 O O . MET A 1 94 ? 3.753 1.656 12.358 1.00 90.19 94 MET A O 1
ATOM 758 N N . LEU A 1 95 ? 4.391 3.330 11.010 1.00 89.75 95 LEU A N 1
ATOM 759 C CA . LEU A 1 95 ? 5.310 2.578 10.168 1.00 89.75 95 LEU A CA 1
ATOM 760 C C . LEU A 1 95 ? 6.734 3.054 10.454 1.00 89.75 95 LEU A C 1
ATOM 762 O O . LEU A 1 95 ? 7.065 4.217 10.217 1.00 89.75 95 LEU A O 1
ATOM 766 N N . ILE A 1 96 ? 7.586 2.151 10.935 1.00 88.38 96 ILE A N 1
ATOM 767 C CA . ILE A 1 96 ? 8.954 2.454 11.353 1.00 88.38 96 ILE A CA 1
ATOM 768 C C . ILE A 1 96 ? 9.956 1.661 10.516 1.00 88.38 96 ILE A C 1
ATOM 770 O O . ILE A 1 96 ? 9.913 0.434 10.424 1.00 88.38 96 ILE A O 1
ATOM 774 N N . GLN A 1 97 ? 10.917 2.383 9.951 1.00 87.44 97 GLN A N 1
ATOM 775 C CA . GLN A 1 97 ? 12.066 1.834 9.249 1.00 87.44 97 GLN A CA 1
ATOM 776 C C . GLN A 1 97 ? 13.246 1.588 10.217 1.00 87.44 97 GLN A C 1
ATOM 778 O O . GLN A 1 97 ? 13.462 2.368 11.157 1.00 87.44 97 GLN A O 1
ATOM 783 N N . PRO A 1 98 ? 14.092 0.567 9.983 1.00 84.00 98 PRO A N 1
ATOM 784 C CA . PRO A 1 98 ? 15.287 0.318 10.770 1.00 84.00 98 PRO A CA 1
ATOM 785 C C . PRO A 1 98 ? 16.276 1.445 10.539 1.00 84.00 98 PRO A C 1
ATOM 787 O O . PRO A 1 98 ? 16.454 1.895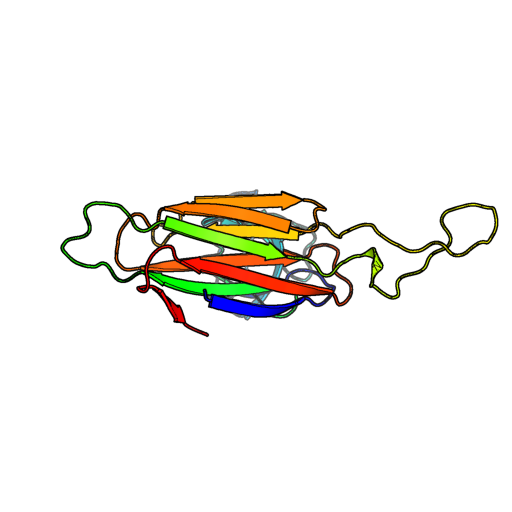 9.408 1.00 84.00 98 PRO A O 1
ATOM 790 N N . LEU A 1 99 ? 16.978 1.844 11.596 1.00 84.00 99 LEU A N 1
ATOM 791 C CA . LEU A 1 99 ? 17.969 2.917 11.554 1.00 84.00 99 LEU A CA 1
ATOM 792 C C . LEU A 1 99 ? 18.928 2.745 10.369 1.00 84.00 99 LEU A C 1
ATOM 794 O O . LEU A 1 99 ? 19.753 1.828 10.365 1.00 84.00 99 LEU A O 1
ATOM 798 N N . ALA A 1 100 ? 18.854 3.650 9.386 1.00 78.69 100 ALA A N 1
ATOM 799 C CA . ALA A 1 100 ? 19.664 3.567 8.168 1.00 78.69 100 ALA A CA 1
ATOM 800 C C . ALA A 1 100 ? 21.167 3.542 8.498 1.00 78.69 100 ALA A C 1
ATOM 802 O O . ALA A 1 100 ? 21.937 2.757 7.949 1.00 78.69 100 ALA A O 1
ATOM 803 N N . HIS A 1 101 ? 21.576 4.290 9.529 1.00 76.88 101 HIS A N 1
ATOM 804 C CA . HIS A 1 101 ? 22.950 4.295 10.030 1.00 76.88 101 HIS A CA 1
ATOM 805 C C . HIS A 1 101 ? 23.412 2.957 10.639 1.00 76.88 101 HIS A C 1
ATOM 807 O O . HIS A 1 101 ? 24.598 2.818 10.937 1.00 76.88 101 HIS A O 1
ATOM 813 N N . ARG A 1 102 ? 22.529 1.985 10.900 1.00 77.94 102 ARG A N 1
ATOM 814 C CA . ARG A 1 102 ? 22.894 0.627 11.348 1.00 77.94 102 ARG A CA 1
ATOM 815 C C . ARG A 1 102 ? 22.880 -0.386 10.205 1.00 77.94 102 ARG A C 1
ATOM 817 O O . ARG A 1 102 ? 23.412 -1.478 10.370 1.00 77.94 102 ARG A O 1
ATOM 824 N N . GLN A 1 103 ? 22.354 -0.021 9.038 1.00 75.19 103 GLN A N 1
ATOM 825 C CA . GLN A 1 103 ? 22.346 -0.897 7.871 1.00 75.19 103 GLN A CA 1
ATOM 826 C C . GLN A 1 103 ? 23.757 -1.043 7.287 1.00 75.19 103 GLN A C 1
ATOM 828 O O . GLN A 1 103 ? 24.581 -0.128 7.358 1.00 75.19 103 GLN A O 1
ATOM 833 N N . ARG A 1 104 ? 24.062 -2.209 6.710 1.00 72.00 104 ARG A N 1
ATOM 834 C CA . ARG A 1 104 ? 25.365 -2.510 6.088 1.00 72.00 104 ARG A CA 1
ATOM 835 C C . ARG A 1 104 ? 25.373 -2.127 4.606 1.00 72.00 104 ARG A C 1
ATOM 837 O O . ARG A 1 104 ? 25.727 -2.929 3.751 1.00 72.00 104 ARG A O 1
ATOM 844 N N . ARG A 1 105 ? 24.937 -0.903 4.301 1.00 76.94 105 ARG A N 1
ATOM 845 C CA . ARG A 1 105 ? 24.899 -0.358 2.939 1.00 76.94 105 ARG A CA 1
ATOM 846 C C . ARG A 1 105 ? 25.995 0.686 2.775 1.00 76.94 105 ARG A C 1
ATOM 848 O O . ARG A 1 105 ? 25.980 1.714 3.451 1.00 76.94 105 ARG A O 1
ATOM 855 N N . PHE A 1 106 ? 26.930 0.407 1.876 1.00 79.00 106 PHE A N 1
ATOM 856 C CA . PHE A 1 106 ? 28.010 1.312 1.499 1.00 79.00 106 PHE A CA 1
ATOM 857 C C . PHE A 1 106 ? 27.974 1.537 -0.012 1.00 79.00 106 PHE A C 1
ATOM 859 O O . PHE A 1 106 ? 27.658 0.619 -0.767 1.00 79.00 106 PHE A O 1
ATOM 866 N N . TYR A 1 107 ? 28.292 2.749 -0.451 1.00 76.19 107 TYR A N 1
ATOM 867 C CA . TYR A 1 107 ? 28.428 3.100 -1.865 1.00 76.19 107 TYR A CA 1
ATOM 868 C C . TYR A 1 107 ? 29.597 4.075 -2.050 1.00 76.19 107 TYR A C 1
ATOM 870 O O . TYR A 1 107 ? 30.052 4.701 -1.092 1.00 76.19 107 TYR A O 1
ATOM 878 N N . LYS A 1 108 ? 30.008 4.311 -3.298 1.00 80.88 108 LYS A N 1
ATOM 879 C CA . LYS A 1 108 ? 30.876 5.440 -3.669 1.00 80.88 108 LYS A CA 1
ATOM 880 C C . LYS A 1 108 ? 30.009 6.577 -4.216 1.00 80.88 108 LYS A C 1
ATOM 882 O O . LYS A 1 108 ? 29.434 6.428 -5.287 1.00 80.88 108 LYS A O 1
ATOM 887 N N . ARG A 1 109 ? 29.839 7.677 -3.465 1.00 76.44 109 ARG A N 1
ATOM 888 C CA . ARG A 1 109 ? 29.056 8.855 -3.928 1.00 76.44 109 ARG A CA 1
ATOM 889 C C . ARG A 1 109 ? 29.934 9.949 -4.508 1.00 76.44 109 ARG A C 1
ATOM 891 O O . ARG A 1 109 ? 29.461 10.722 -5.330 1.00 76.44 109 ARG A O 1
ATOM 898 N N . LYS A 1 110 ? 31.170 10.054 -4.030 1.00 81.31 110 LYS A N 1
ATOM 899 C CA . LYS A 1 110 ? 32.107 11.110 -4.400 1.00 81.31 110 LYS A CA 1
ATOM 900 C C . LYS A 1 110 ? 33.202 10.535 -5.294 1.00 81.31 110 LYS A C 1
ATOM 902 O O . LYS A 1 110 ? 33.458 9.332 -5.280 1.00 81.31 110 LYS A O 1
ATOM 907 N N . GLN A 1 111 ? 33.844 11.403 -6.071 1.00 82.31 111 GLN A N 1
ATOM 908 C CA . GLN A 1 111 ? 34.944 11.036 -6.974 1.00 82.31 111 GLN A CA 1
ATOM 909 C C . GLN A 1 111 ? 36.272 10.762 -6.242 1.00 82.31 111 GLN A C 1
ATOM 911 O O . GLN A 1 111 ? 37.272 10.465 -6.881 1.00 82.31 111 GLN A O 1
ATOM 916 N N . ASP A 1 112 ? 36.287 10.818 -4.909 1.00 87.38 112 ASP A N 1
ATOM 917 C CA . ASP A 1 112 ? 37.457 10.533 -4.067 1.00 87.38 112 ASP A CA 1
ATOM 918 C C . ASP A 1 112 ? 37.745 9.030 -3.885 1.00 87.38 112 ASP A C 1
ATOM 920 O O . ASP A 1 112 ? 38.720 8.652 -3.240 1.00 87.38 112 ASP A O 1
ATOM 924 N N . GLY A 1 113 ? 36.902 8.157 -4.443 1.00 85.31 113 GLY A N 1
ATOM 925 C CA . GLY A 1 113 ? 37.074 6.706 -4.376 1.00 85.31 113 GLY A CA 1
ATOM 926 C C . GLY A 1 113 ? 36.723 6.081 -3.022 1.00 85.31 113 GLY A C 1
ATOM 927 O O . GLY A 1 113 ? 36.808 4.854 -2.898 1.00 85.31 113 GLY A O 1
ATOM 928 N N . LEU A 1 114 ? 36.286 6.875 -2.037 1.00 85.56 114 LEU A N 1
ATOM 929 C CA . LEU A 1 114 ? 35.940 6.410 -0.696 1.00 85.56 114 LEU A CA 1
ATOM 930 C C . LEU A 1 114 ? 34.520 5.831 -0.637 1.00 85.56 114 LEU A C 1
ATOM 932 O O . LEU A 1 114 ? 33.593 6.270 -1.324 1.00 85.56 114 LEU A O 1
ATOM 936 N N . ASN A 1 115 ? 34.345 4.831 0.230 1.00 85.62 115 ASN A N 1
ATOM 937 C CA . ASN A 1 115 ? 33.042 4.239 0.511 1.00 85.62 115 ASN A CA 1
ATOM 938 C C . ASN A 1 115 ? 32.346 5.010 1.636 1.00 85.62 115 ASN A C 1
ATOM 940 O O . ASN A 1 115 ? 32.855 5.112 2.750 1.00 85.62 115 ASN A O 1
ATOM 944 N N . TYR A 1 116 ? 31.142 5.489 1.357 1.00 84.31 116 TYR A N 1
ATOM 945 C CA . TYR A 1 116 ? 30.293 6.198 2.298 1.00 84.31 116 TYR A CA 1
ATOM 946 C C . TYR A 1 116 ? 29.105 5.341 2.691 1.00 84.31 116 TYR A C 1
ATOM 948 O O . TYR A 1 116 ? 28.566 4.572 1.890 1.00 84.31 116 TYR A O 1
ATOM 956 N N . LYS A 1 117 ? 28.682 5.497 3.942 1.00 82.69 117 LYS A N 1
ATOM 957 C CA . LYS A 1 117 ? 27.496 4.825 4.446 1.00 82.69 117 LYS A CA 1
ATOM 958 C C . LYS A 1 117 ? 26.233 5.440 3.850 1.00 82.69 117 LYS A C 1
ATOM 960 O O . LYS A 1 117 ? 26.052 6.655 3.900 1.00 82.69 117 LYS A O 1
ATOM 965 N N . ASP A 1 118 ? 25.343 4.594 3.340 1.00 82.25 118 ASP A N 1
ATOM 966 C CA . ASP A 1 118 ? 24.017 5.029 2.916 1.00 82.25 118 ASP A CA 1
ATOM 967 C C . ASP A 1 118 ? 23.100 5.219 4.120 1.00 82.25 118 ASP A C 1
ATOM 969 O O . ASP A 1 118 ? 22.714 4.256 4.778 1.00 82.25 118 ASP A O 1
ATOM 973 N N . THR A 1 119 ? 22.760 6.470 4.414 1.00 84.31 119 THR A N 1
ATOM 974 C CA . THR A 1 119 ? 21.801 6.834 5.462 1.00 84.31 119 THR A CA 1
ATOM 975 C C . THR A 1 119 ? 20.451 7.268 4.894 1.00 84.31 119 THR A C 1
ATOM 977 O O . THR A 1 119 ? 19.591 7.724 5.643 1.00 84.31 119 THR A O 1
ATOM 980 N N . SER A 1 120 ? 20.252 7.147 3.577 1.00 83.75 120 SER A N 1
ATOM 981 C CA . SER A 1 120 ? 18.997 7.508 2.923 1.00 83.75 120 SER A CA 1
ATOM 982 C C . SER A 1 120 ? 17.938 6.435 3.177 1.00 83.75 120 SER A C 1
ATOM 984 O O . SER A 1 120 ? 18.167 5.250 2.927 1.00 83.75 120 SER A O 1
ATOM 986 N N . TYR A 1 121 ? 16.769 6.850 3.661 1.00 85.69 121 TYR A N 1
ATOM 987 C CA . TYR A 1 121 ? 15.614 5.963 3.759 1.00 85.69 121 TYR A CA 1
ATOM 988 C C . TYR A 1 121 ? 14.928 5.840 2.392 1.00 85.69 121 TYR A C 1
ATOM 990 O O . TYR A 1 121 ? 14.816 6.843 1.676 1.00 85.69 121 TYR A O 1
ATOM 998 N N . PRO A 1 122 ? 14.461 4.640 2.008 1.00 83.62 122 PRO A N 1
ATOM 999 C CA . PRO A 1 122 ? 13.585 4.498 0.851 1.00 83.62 122 PRO A CA 1
ATOM 1000 C C . PRO A 1 122 ? 12.260 5.229 1.078 1.00 83.62 122 PRO A C 1
ATOM 1002 O O . PRO A 1 122 ? 11.858 5.523 2.211 1.00 83.62 122 PRO A O 1
ATOM 1005 N N . ARG A 1 123 ? 11.547 5.455 -0.024 1.00 86.56 123 ARG A N 1
ATOM 1006 C CA . ARG A 1 123 ? 10.158 5.906 0.020 1.00 86.56 123 ARG A CA 1
ATOM 1007 C C . ARG A 1 123 ? 9.258 4.794 0.566 1.00 86.56 123 ARG A C 1
ATOM 1009 O O . ARG A 1 123 ? 9.227 3.694 0.012 1.00 86.56 123 ARG A O 1
ATOM 1016 N N . VAL A 1 124 ? 8.525 5.106 1.627 1.00 87.50 124 VAL A N 1
ATOM 1017 C CA . VAL A 1 124 ? 7.499 4.244 2.223 1.00 87.50 124 VAL A CA 1
ATOM 1018 C C . VAL A 1 124 ? 6.160 4.967 2.254 1.00 87.50 124 VAL A C 1
ATOM 1020 O O . VAL A 1 124 ? 6.129 6.199 2.308 1.00 87.50 124 VAL A O 1
ATOM 1023 N N . MET A 1 125 ? 5.069 4.205 2.233 1.00 90.75 125 MET A N 1
ATOM 1024 C CA . MET A 1 125 ? 3.705 4.711 2.383 1.00 90.75 125 MET A CA 1
ATOM 1025 C C . MET A 1 125 ? 2.994 3.959 3.508 1.00 90.75 125 MET A C 1
ATOM 1027 O O . MET A 1 125 ? 3.102 2.738 3.595 1.00 90.75 125 MET A O 1
ATOM 1031 N N . LEU A 1 126 ? 2.253 4.699 4.330 1.00 92.56 126 LEU A N 1
ATOM 1032 C CA . LEU A 1 126 ? 1.295 4.193 5.306 1.00 92.56 126 LEU A CA 1
ATOM 1033 C C . LEU A 1 126 ? -0.099 4.682 4.904 1.00 92.56 126 LEU A C 1
ATOM 1035 O O . LEU A 1 126 ? -0.327 5.890 4.803 1.00 92.56 126 LEU A O 1
ATOM 1039 N N . LEU A 1 127 ? -1.017 3.750 4.669 1.00 93.50 127 LEU A N 1
ATOM 1040 C CA . LEU A 1 127 ? -2.404 4.021 4.304 1.00 93.50 127 LEU A CA 1
ATOM 1041 C C . LEU A 1 127 ? -3.336 3.220 5.217 1.00 93.50 127 LEU A C 1
ATOM 1043 O O . LEU A 1 127 ? -3.210 2.003 5.304 1.00 93.50 127 LEU A O 1
ATOM 1047 N N . VAL A 1 128 ? -4.293 3.895 5.846 1.00 92.62 128 VAL A N 1
ATOM 1048 C CA . VAL A 1 128 ? -5.366 3.268 6.622 1.00 92.62 128 VAL A CA 1
ATOM 1049 C C . VAL A 1 128 ? -6.699 3.586 5.963 1.00 92.62 128 VAL A C 1
ATOM 1051 O O . VAL A 1 128 ? -7.010 4.753 5.708 1.00 92.62 128 VAL A O 1
ATOM 1054 N N . VAL A 1 129 ? -7.468 2.537 5.681 1.00 91.81 129 VAL A N 1
ATOM 1055 C CA . VAL A 1 129 ? -8.788 2.618 5.053 1.00 91.81 129 VAL A CA 1
ATOM 1056 C C . VAL A 1 129 ? -9.834 2.051 6.006 1.00 91.81 129 VAL A C 1
ATOM 1058 O O . VAL A 1 129 ? -9.694 0.913 6.463 1.00 91.81 129 VAL A O 1
ATOM 1061 N N . GLY A 1 130 ? -10.869 2.839 6.286 1.00 90.06 130 GLY A N 1
ATOM 1062 C CA . GLY A 1 130 ? -11.992 2.444 7.129 1.00 90.06 130 GLY A CA 1
ATOM 1063 C C . GLY A 1 130 ? -12.903 1.393 6.478 1.00 90.06 130 GLY A C 1
ATOM 1064 O O . GLY A 1 130 ? -12.783 1.109 5.278 1.00 90.06 130 GLY A O 1
ATOM 1065 N N . PRO A 1 131 ? -13.841 0.809 7.245 1.00 88.31 131 PRO A N 1
ATOM 1066 C CA . PRO A 1 131 ? -14.793 -0.187 6.748 1.00 88.31 131 PRO A CA 1
ATOM 1067 C C . PRO A 1 131 ? -15.705 0.347 5.634 1.00 88.31 131 PRO A C 1
ATOM 1069 O O . PRO A 1 131 ? -16.111 -0.403 4.750 1.00 88.31 131 PRO A O 1
ATOM 1072 N N . ASP A 1 132 ? -15.980 1.653 5.648 1.00 87.19 132 ASP A N 1
ATOM 1073 C CA . ASP A 1 132 ? -16.750 2.375 4.629 1.00 87.19 132 ASP A CA 1
ATOM 1074 C C . ASP A 1 132 ? -15.953 2.654 3.339 1.00 87.19 132 ASP A C 1
ATOM 1076 O O . ASP A 1 132 ? -16.489 3.189 2.366 1.00 87.19 132 ASP A O 1
ATOM 1080 N N . GLY A 1 133 ? -14.670 2.287 3.317 1.00 86.50 133 GLY A N 1
ATOM 1081 C CA . GLY A 1 133 ? -13.770 2.505 2.197 1.00 86.50 133 GLY A CA 1
ATOM 1082 C C . GLY A 1 133 ? -13.131 3.893 2.152 1.00 86.50 133 GLY A C 1
ATOM 1083 O O . GLY A 1 133 ? -12.458 4.183 1.164 1.00 86.50 133 GLY A O 1
ATOM 1084 N N . ARG A 1 134 ? -13.289 4.753 3.168 1.00 88.75 134 ARG A N 1
ATOM 1085 C CA . ARG A 1 134 ? -12.613 6.063 3.227 1.00 88.75 134 ARG A CA 1
ATOM 1086 C C . ARG A 1 134 ? -11.173 5.936 3.721 1.00 88.75 134 ARG A C 1
ATOM 1088 O O . ARG A 1 134 ? -10.867 5.102 4.566 1.00 88.75 134 ARG A O 1
ATOM 1095 N N . ALA A 1 135 ? -10.269 6.763 3.187 1.00 91.81 135 ALA A N 1
ATOM 1096 C CA . ALA A 1 135 ? -8.928 6.904 3.760 1.00 91.81 135 ALA A CA 1
ATOM 1097 C C . ALA A 1 135 ? -8.988 7.782 5.008 1.00 91.81 135 ALA A C 1
ATOM 1099 O O . ALA A 1 135 ? -9.249 8.976 4.889 1.00 91.81 135 ALA A O 1
ATOM 1100 N N . GLU A 1 136 ? -8.647 7.206 6.155 1.00 92.06 136 GLU A N 1
ATOM 1101 C CA . GLU A 1 136 ? -8.524 7.934 7.425 1.00 92.06 136 GLU A CA 1
ATOM 1102 C C . GLU A 1 136 ? -7.074 8.365 7.692 1.00 92.06 136 GLU A C 1
ATOM 1104 O O . GLU A 1 136 ? -6.820 9.374 8.343 1.00 92.06 136 GLU A O 1
ATOM 1109 N N . LEU A 1 137 ? -6.092 7.661 7.117 1.00 93.50 137 LEU A N 1
ATOM 1110 C CA . LEU A 1 137 ? -4.689 8.073 7.159 1.00 93.50 137 LEU A CA 1
ATOM 1111 C C . LEU A 1 137 ? -4.006 7.774 5.834 1.00 93.50 137 LEU A C 1
ATOM 1113 O O . LEU A 1 137 ? -4.082 6.659 5.329 1.00 93.50 137 LEU A O 1
ATOM 1117 N N . LYS A 1 138 ? -3.270 8.745 5.295 1.00 94.06 138 LYS A N 1
ATOM 1118 C CA . LYS A 1 138 ? -2.347 8.530 4.179 1.00 94.06 138 LYS A CA 1
ATOM 1119 C C . LYS A 1 138 ? -1.100 9.375 4.376 1.00 94.06 138 LYS A C 1
ATOM 1121 O O . LYS A 1 138 ? -1.153 10.598 4.274 1.00 94.06 138 LYS A O 1
ATOM 1126 N N . LYS A 1 139 ? 0.030 8.722 4.631 1.00 94.25 139 LYS A N 1
ATOM 1127 C CA . LYS A 1 139 ? 1.344 9.360 4.735 1.00 94.25 139 LYS A CA 1
ATOM 1128 C C . LYS A 1 139 ? 2.336 8.659 3.834 1.00 94.25 139 LYS A C 1
ATOM 1130 O O . LYS A 1 139 ? 2.304 7.444 3.678 1.00 94.25 139 LYS A O 1
ATOM 1135 N N . GLU A 1 140 ? 3.230 9.435 3.247 1.00 92.25 140 GLU A N 1
ATOM 1136 C CA . GLU A 1 140 ? 4.251 8.924 2.349 1.00 92.25 140 GLU A CA 1
ATOM 1137 C C . GLU A 1 140 ? 5.512 9.774 2.464 1.00 92.25 140 GLU A C 1
ATOM 1139 O O . GLU A 1 140 ? 5.435 10.995 2.599 1.00 92.25 140 GLU A O 1
ATOM 1144 N N . GLY A 1 141 ? 6.683 9.145 2.410 1.00 90.56 141 GLY A N 1
ATOM 1145 C CA . GLY A 1 141 ? 7.937 9.884 2.455 1.00 90.56 141 GLY A CA 1
ATOM 1146 C C . GLY A 1 141 ? 9.169 9.008 2.617 1.00 90.56 141 GLY A C 1
ATOM 1147 O O . GLY A 1 141 ? 9.095 7.783 2.633 1.00 90.56 141 GLY A O 1
ATOM 1148 N N . LYS A 1 142 ? 10.321 9.671 2.745 1.00 89.75 142 LYS A N 1
ATOM 1149 C CA . LYS A 1 142 ? 11.641 9.060 2.981 1.00 89.75 142 LYS A CA 1
ATOM 1150 C C . LYS A 1 142 ? 12.095 9.261 4.430 1.00 89.75 142 LYS A C 1
ATOM 1152 O O . LYS A 1 142 ? 13.258 9.554 4.696 1.00 89.75 142 LYS A O 1
ATOM 1157 N N . LEU A 1 143 ? 11.153 9.191 5.368 1.00 89.88 143 LEU A N 1
ATOM 1158 C CA . LEU A 1 143 ? 11.415 9.353 6.797 1.00 89.88 143 LEU A CA 1
ATOM 1159 C C . LEU A 1 143 ? 11.553 7.994 7.466 1.00 89.88 143 LEU A C 1
ATOM 1161 O O . LEU A 1 143 ? 10.939 7.021 7.038 1.00 89.88 143 LEU A O 1
ATOM 1165 N N . ARG A 1 144 ? 12.314 7.948 8.561 1.00 89.56 144 ARG A N 1
ATOM 1166 C CA . ARG A 1 144 ? 12.391 6.756 9.414 1.00 89.56 144 ARG A CA 1
ATOM 1167 C C . ARG A 1 144 ? 11.011 6.324 9.907 1.00 89.56 144 ARG A C 1
ATOM 1169 O O . ARG A 1 144 ? 10.785 5.136 10.066 1.00 89.56 144 ARG A O 1
ATOM 1176 N N . GLU A 1 145 ? 10.135 7.277 10.182 1.00 92.00 145 GLU A N 1
ATOM 1177 C CA . GLU A 1 145 ? 8.835 7.031 10.784 1.00 92.00 145 GLU A CA 1
ATOM 1178 C C . GLU A 1 145 ? 7.757 7.783 10.012 1.00 92.00 145 GLU A C 1
ATOM 1180 O O . GLU A 1 145 ? 7.924 8.963 9.694 1.00 92.00 145 GLU A O 1
ATOM 1185 N N . LEU A 1 146 ? 6.661 7.084 9.728 1.00 93.38 146 LEU A N 1
ATOM 1186 C CA . LEU A 1 146 ? 5.386 7.669 9.343 1.00 93.38 146 LEU A CA 1
ATOM 1187 C C . LEU A 1 146 ? 4.348 7.229 10.374 1.00 93.38 146 LEU A C 1
ATOM 1189 O O . LEU A 1 146 ? 4.057 6.041 10.465 1.00 93.38 146 LEU A O 1
ATOM 1193 N N . SER A 1 147 ? 3.793 8.166 11.130 1.00 93.56 147 SER A N 1
ATOM 1194 C CA . SER A 1 147 ? 2.815 7.892 12.187 1.00 93.56 147 SER A CA 1
ATOM 1195 C C . SER A 1 147 ? 1.601 8.799 12.062 1.00 93.56 147 SER A C 1
ATOM 1197 O O . SER A 1 147 ? 1.697 9.890 11.495 1.00 93.56 147 SER A O 1
ATOM 1199 N N . GLY A 1 148 ? 0.443 8.366 12.539 1.00 91.69 148 GLY A N 1
ATOM 1200 C CA . GLY A 1 148 ? -0.754 9.195 12.578 1.00 91.69 148 GLY A CA 1
ATOM 1201 C C . GLY A 1 148 ? -1.837 8.597 13.457 1.00 91.69 148 GLY A C 1
ATOM 1202 O O . GLY A 1 148 ? -1.963 7.377 13.558 1.00 91.69 148 GLY A O 1
ATOM 1203 N N . GLU A 1 149 ? -2.609 9.485 14.068 1.00 90.69 149 GLU A N 1
ATOM 1204 C CA . GLU A 1 149 ? -3.799 9.134 14.828 1.00 90.69 149 GLU A CA 1
ATOM 1205 C C . GLU A 1 149 ? -4.997 8.990 13.885 1.00 90.69 149 GLU A C 1
ATOM 1207 O O . GLU A 1 149 ? -5.164 9.779 12.951 1.00 90.69 149 GLU A O 1
ATOM 1212 N N . ILE A 1 150 ? -5.803 7.959 14.118 1.00 88.75 150 ILE A N 1
ATOM 1213 C CA . ILE A 1 150 ? -7.061 7.690 13.430 1.00 88.75 150 ILE A CA 1
ATOM 1214 C C . ILE A 1 150 ? -8.184 7.582 14.454 1.00 88.75 150 ILE A C 1
ATOM 1216 O O . ILE A 1 150 ? -8.009 7.028 15.541 1.00 88.75 150 ILE A O 1
ATOM 1220 N N . GLU A 1 151 ? -9.355 8.071 14.072 1.00 86.00 151 GLU A N 1
ATOM 1221 C CA . GLU A 1 151 ? -10.591 7.848 14.811 1.00 86.00 151 GLU A CA 1
ATOM 1222 C C . GLU A 1 151 ? -11.303 6.648 14.206 1.00 86.00 151 GLU A C 1
ATOM 1224 O O . GLU A 1 151 ? -11.610 6.647 13.012 1.00 86.00 151 GLU A O 1
ATOM 1229 N N . LEU A 1 152 ? -11.589 5.629 15.016 1.00 80.12 152 LEU A N 1
ATOM 1230 C CA . LEU A 1 152 ? -12.270 4.423 14.550 1.00 80.12 152 LEU A CA 1
ATOM 1231 C C . LEU A 1 152 ? -13.783 4.678 14.411 1.00 80.12 152 LEU A C 1
ATOM 1233 O O . LEU A 1 152 ? -14.607 4.164 15.166 1.00 80.12 152 LEU A O 1
ATOM 1237 N N . ARG A 1 153 ? -14.146 5.541 13.456 1.00 75.38 153 ARG A N 1
ATOM 1238 C CA . ARG A 1 153 ? -15.521 5.961 13.157 1.00 75.38 153 ARG A CA 1
ATOM 1239 C C . ARG A 1 153 ? -16.304 4.840 12.467 1.00 75.38 153 ARG A C 1
ATOM 1241 O O . ARG A 1 153 ? -15.781 4.162 11.591 1.00 75.38 153 ARG A O 1
ATOM 1248 N N . GLY A 1 154 ? -17.587 4.701 12.802 1.00 63.44 154 GLY A N 1
ATOM 1249 C CA . GLY A 1 154 ? -18.496 3.766 12.119 1.00 63.44 154 GLY A CA 1
ATOM 1250 C C . GLY A 1 154 ? -18.616 2.379 12.755 1.00 63.44 154 GLY A C 1
ATOM 1251 O O . GLY A 1 154 ? -19.278 1.515 12.185 1.00 63.44 154 GLY A O 1
ATOM 1252 N N . GLY A 1 155 ? -18.033 2.180 13.935 1.00 64.69 155 GLY A N 1
ATOM 1253 C CA . GLY A 1 155 ? -18.313 1.028 14.782 1.00 64.69 155 GLY A CA 1
ATOM 1254 C C . GLY A 1 155 ? -17.709 -0.290 14.310 1.00 64.69 155 GLY A C 1
ATOM 1255 O O . GLY A 1 155 ? -16.504 -0.370 14.081 1.00 64.69 155 GLY A O 1
ATOM 1256 N N . HIS A 1 156 ? -18.539 -1.338 14.229 1.00 69.69 156 HIS A N 1
ATOM 1257 C CA . HIS A 1 156 ? -18.115 -2.694 13.867 1.00 69.69 156 HIS A CA 1
ATOM 1258 C C . HIS A 1 156 ? -17.663 -2.782 12.408 1.00 69.69 156 HIS A C 1
ATOM 1260 O O . HIS A 1 156 ? -18.462 -2.602 11.486 1.00 69.69 156 HIS A O 1
ATOM 1266 N N . GLY A 1 157 ? -16.403 -3.141 12.176 1.00 78.44 157 GLY A N 1
ATOM 1267 C CA . GLY A 1 157 ? -15.920 -3.361 10.823 1.00 78.44 157 GLY A CA 1
ATOM 1268 C C . GLY A 1 157 ? -14.421 -3.582 10.717 1.00 78.44 157 GLY A C 1
ATOM 1269 O O . GLY A 1 157 ? -13.649 -3.318 11.636 1.00 78.44 157 GLY A O 1
ATOM 1270 N N . VAL A 1 158 ? -14.023 -4.050 9.536 1.00 85.44 158 VAL A N 1
ATOM 1271 C CA . VAL A 1 158 ? -12.633 -4.372 9.229 1.00 85.44 158 VAL A CA 1
ATOM 1272 C C . VAL A 1 158 ? -11.939 -3.181 8.579 1.00 85.44 158 VAL A C 1
ATOM 1274 O O . VAL A 1 158 ? -12.217 -2.812 7.431 1.00 85.44 158 VAL A O 1
ATOM 1277 N N . TRP A 1 159 ? -10.988 -2.622 9.310 1.00 87.94 159 TRP A N 1
ATOM 1278 C CA . TRP A 1 159 ? -10.078 -1.578 8.867 1.00 87.94 159 TRP A CA 1
ATOM 1279 C C . TRP A 1 159 ? -8.878 -2.198 8.171 1.00 87.94 159 TRP A C 1
ATOM 1281 O O . TRP A 1 159 ? -8.302 -3.163 8.663 1.00 87.94 159 TRP A O 1
ATOM 1291 N N . LYS A 1 160 ? -8.461 -1.627 7.042 1.00 88.69 160 LYS A N 1
ATOM 1292 C CA . LYS A 1 160 ? -7.322 -2.138 6.275 1.00 88.69 160 LYS A CA 1
ATOM 1293 C C . LYS A 1 160 ? -6.135 -1.208 6.441 1.00 88.69 160 LYS A C 1
ATOM 1295 O O . LYS A 1 160 ? -6.207 -0.041 6.049 1.00 88.69 160 LYS A O 1
ATOM 1300 N N . VAL A 1 161 ? -5.040 -1.733 6.976 1.00 89.69 161 VAL A N 1
ATOM 1301 C CA . VAL A 1 161 ? -3.764 -1.021 7.059 1.00 89.69 161 VAL A CA 1
ATOM 1302 C C . VAL A 1 161 ? -2.847 -1.548 5.970 1.00 89.69 161 VAL A C 1
ATOM 1304 O O . VAL A 1 161 ? -2.565 -2.740 5.910 1.00 89.69 161 VAL A O 1
ATOM 1307 N N . TYR A 1 162 ? -2.374 -0.651 5.112 1.00 89.81 162 TYR A N 1
ATOM 1308 C CA . TYR A 1 162 ? -1.397 -0.934 4.073 1.00 89.81 162 TYR A CA 1
ATOM 1309 C C . TYR A 1 162 ? -0.100 -0.198 4.392 1.00 89.81 162 TYR A C 1
ATOM 1311 O O . TYR A 1 162 ? -0.080 1.029 4.519 1.00 89.81 162 TYR A O 1
ATOM 1319 N N . ALA A 1 163 ? 0.994 -0.944 4.452 1.00 89.19 163 ALA A N 1
ATOM 1320 C CA . ALA A 1 163 ? 2.341 -0.402 4.441 1.00 89.19 163 ALA A CA 1
ATOM 1321 C C . ALA A 1 163 ? 3.056 -0.870 3.176 1.00 89.19 163 ALA A C 1
ATOM 1323 O O . ALA A 1 163 ? 2.980 -2.047 2.828 1.00 89.19 163 ALA A O 1
ATOM 1324 N N . THR A 1 164 ? 3.761 0.031 2.491 1.00 85.75 164 THR A N 1
ATOM 1325 C CA . THR A 1 164 ? 4.518 -0.299 1.271 1.00 85.75 164 THR A CA 1
ATOM 1326 C C . THR A 1 164 ? 5.927 0.288 1.309 1.00 85.75 164 THR A C 1
ATOM 1328 O O . THR A 1 164 ? 6.176 1.305 1.965 1.00 85.75 164 THR A O 1
ATOM 1331 N N . CYS A 1 165 ? 6.860 -0.342 0.588 1.00 80.81 165 CYS A N 1
ATOM 1332 C CA . CYS A 1 165 ? 8.222 0.156 0.402 1.00 80.81 165 CYS A CA 1
ATOM 1333 C C . CYS A 1 165 ? 8.607 0.122 -1.081 1.00 80.81 165 CYS A C 1
ATOM 1335 O O . CYS A 1 165 ? 8.944 -0.927 -1.619 1.00 80.81 165 CYS A O 1
ATOM 1337 N N . MET A 1 166 ? 8.593 1.283 -1.738 1.00 71.06 166 MET A N 1
ATOM 1338 C CA . MET A 1 166 ? 8.718 1.366 -3.204 1.00 71.06 166 MET A CA 1
ATOM 1339 C C . MET A 1 166 ? 10.155 1.148 -3.704 1.00 71.06 166 MET A C 1
ATOM 1341 O O . MET A 1 166 ? 10.379 0.811 -4.858 1.00 71.06 166 MET A O 1
ATOM 1345 N N . GLU A 1 167 ? 11.153 1.353 -2.840 1.00 70.75 167 GLU A N 1
ATOM 1346 C CA . GLU A 1 167 ? 12.585 1.285 -3.190 1.00 70.75 167 GLU A CA 1
ATOM 1347 C C . GLU A 1 167 ? 13.323 0.193 -2.372 1.00 70.75 167 GLU A C 1
ATOM 1349 O O . GLU A 1 167 ? 14.558 0.146 -2.313 1.00 70.75 167 GLU A O 1
ATOM 1354 N N . GLY A 1 168 ? 12.568 -0.657 -1.667 1.00 56.12 168 GLY A N 1
ATOM 1355 C CA . GLY A 1 168 ? 13.037 -1.442 -0.527 1.00 56.12 168 GLY A CA 1
ATOM 1356 C C . GLY A 1 168 ? 13.802 -2.707 -0.879 1.00 56.12 168 GLY A C 1
ATOM 1357 O O . GLY A 1 168 ? 13.246 -3.793 -0.848 1.00 56.12 168 GLY A O 1
ATOM 1358 N N . ARG A 1 169 ? 15.112 -2.614 -1.122 1.00 55.38 169 ARG A N 1
ATOM 1359 C CA . ARG A 1 169 ? 15.986 -3.803 -1.155 1.00 55.38 169 ARG A CA 1
ATOM 1360 C C . ARG A 1 169 ? 16.113 -4.443 0.234 1.00 55.38 169 ARG A C 1
ATOM 1362 O O . ARG A 1 169 ? 17.005 -4.073 0.990 1.00 55.38 169 ARG A O 1
ATOM 1369 N N . GLY A 1 170 ? 15.234 -5.405 0.539 1.00 53.69 170 GLY A N 1
ATOM 1370 C CA . GLY A 1 170 ? 15.346 -6.324 1.683 1.00 53.69 170 GLY A CA 1
ATOM 1371 C C . GLY A 1 170 ? 15.246 -5.647 3.049 1.00 53.69 170 GLY A C 1
ATOM 1372 O O . GLY A 1 170 ? 16.002 -5.981 3.963 1.00 53.69 170 GLY A O 1
ATOM 1373 N N . LEU A 1 171 ? 14.372 -4.646 3.172 1.00 63.62 171 LEU A N 1
ATOM 1374 C CA . LEU A 1 171 ? 14.217 -3.877 4.402 1.00 63.62 171 LEU A CA 1
ATOM 1375 C C . LEU A 1 171 ? 13.172 -4.517 5.313 1.00 63.62 171 LEU A C 1
ATOM 1377 O O . LEU A 1 171 ? 12.048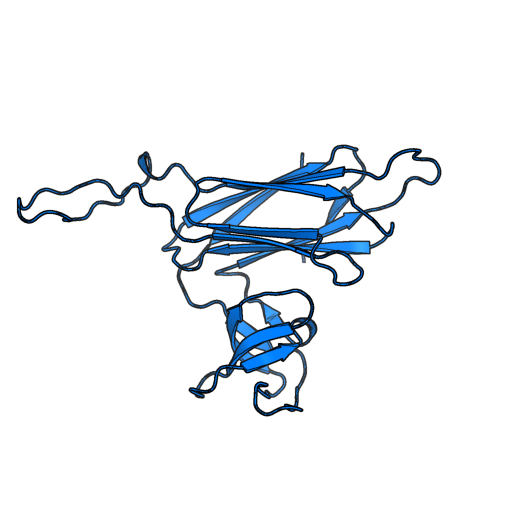 -4.803 4.914 1.00 63.62 171 LEU A O 1
ATOM 1381 N N . HIS A 1 172 ? 13.550 -4.709 6.571 1.00 68.94 172 HIS A N 1
ATOM 1382 C CA . HIS A 1 172 ? 12.606 -5.016 7.640 1.00 68.94 172 HIS A CA 1
ATOM 1383 C C . HIS A 1 172 ? 11.840 -3.741 7.961 1.00 68.94 172 HIS A C 1
ATOM 1385 O O . HIS A 1 172 ? 12.498 -2.732 8.147 1.00 68.94 172 HIS A O 1
ATOM 1391 N N . LEU A 1 173 ? 10.514 -3.740 8.053 1.00 73.94 173 LEU A N 1
ATOM 1392 C CA . LEU A 1 173 ? 9.784 -2.596 8.615 1.00 73.94 173 LEU A CA 1
ATOM 1393 C C . LEU A 1 173 ? 8.966 -3.077 9.811 1.00 73.94 173 LEU A C 1
ATOM 1395 O O . LEU A 1 173 ? 8.555 -4.239 9.874 1.00 73.94 173 LEU A O 1
ATOM 1399 N N . TRP A 1 174 ? 8.757 -2.182 10.768 1.00 78.50 174 TRP A N 1
ATOM 1400 C CA . TRP A 1 174 ? 7.888 -2.421 11.911 1.00 78.50 174 TRP A CA 1
ATOM 1401 C C . TRP A 1 174 ? 6.606 -1.638 11.731 1.00 78.50 174 TRP A C 1
ATOM 1403 O O . TRP A 1 174 ? 6.657 -0.442 11.440 1.00 78.50 174 TRP A O 1
ATOM 1413 N N . ILE A 1 175 ? 5.474 -2.306 11.924 1.00 80.50 175 ILE A N 1
ATOM 1414 C CA . ILE A 1 175 ? 4.190 -1.629 12.006 1.00 80.50 175 ILE A CA 1
ATOM 1415 C C . ILE A 1 175 ? 3.699 -1.762 13.436 1.00 80.50 175 ILE A C 1
ATOM 1417 O O . ILE A 1 175 ? 3.505 -2.866 13.947 1.00 80.50 175 ILE A O 1
ATOM 1421 N N . HIS A 1 176 ? 3.535 -0.620 14.087 1.00 82.44 176 HIS A N 1
ATOM 1422 C CA . HIS A 1 176 ? 2.988 -0.538 15.427 1.00 82.44 176 HIS A CA 1
ATOM 1423 C C . HIS A 1 176 ? 1.603 0.081 15.352 1.00 82.44 176 HIS A C 1
ATOM 1425 O O . HIS A 1 176 ? 1.412 1.130 14.744 1.00 82.44 176 HIS A O 1
ATOM 1431 N N . VAL A 1 177 ? 0.647 -0.575 15.995 1.00 79.00 177 VAL A N 1
ATOM 1432 C CA . VAL A 1 177 ? -0.693 -0.048 16.215 1.00 79.00 177 VAL A CA 1
ATOM 1433 C C . VAL A 1 177 ? -0.891 0.073 17.717 1.00 79.00 177 VAL A C 1
ATOM 1435 O O . VAL A 1 177 ? -0.930 -0.916 18.460 1.00 79.00 177 VAL A O 1
ATOM 1438 N N . VAL A 1 178 ? -0.978 1.306 18.190 1.00 78.00 178 VAL A N 1
ATOM 1439 C CA . VAL A 1 178 ? -1.269 1.623 19.582 1.00 78.00 178 VAL A CA 1
ATOM 1440 C C . VAL A 1 178 ? -2.739 1.994 19.662 1.00 78.00 178 VAL A C 1
ATOM 1442 O O . VAL A 1 178 ? -3.151 3.074 19.258 1.00 78.00 178 VAL A O 1
ATOM 1445 N N . LEU A 1 179 ? -3.542 1.069 20.173 1.00 67.62 179 LEU A N 1
ATOM 1446 C CA . LEU A 1 179 ? -4.946 1.329 20.461 1.00 67.62 179 LEU A CA 1
ATOM 1447 C C . LEU A 1 179 ? -5.028 2.113 21.772 1.00 67.62 179 LEU A C 1
ATOM 1449 O O . LEU A 1 179 ? -4.440 1.680 22.770 1.00 67.62 179 LEU A O 1
ATOM 1453 N N . SER A 1 180 ? -5.759 3.229 21.784 1.00 61.88 180 SER A N 1
ATOM 1454 C CA . SER A 1 180 ? -6.003 4.005 23.011 1.00 61.88 180 SER A CA 1
ATOM 1455 C C . SER A 1 180 ? -6.870 3.236 24.021 1.00 61.88 180 SER A C 1
ATOM 1457 O O . SER A 1 180 ? -6.825 3.497 25.221 1.00 61.88 180 SER A O 1
ATOM 1459 N N . THR A 1 181 ? -7.618 2.231 23.550 1.00 55.81 181 THR A N 1
ATOM 1460 C CA . THR A 1 181 ? -8.509 1.374 24.342 1.00 55.81 181 THR A CA 1
ATOM 1461 C C . THR A 1 181 ? -8.367 -0.101 23.935 1.00 55.81 181 THR A C 1
ATOM 1463 O O . THR A 1 181 ? -8.120 -0.432 22.780 1.00 55.81 181 THR A O 1
ATOM 1466 N N . LEU A 1 182 ? -8.485 -1.013 24.908 1.00 50.41 182 LEU A N 1
ATOM 1467 C CA . LEU A 1 182 ? -8.161 -2.457 24.844 1.00 50.41 182 LEU A CA 1
ATOM 1468 C C . LEU A 1 182 ? -9.029 -3.326 23.887 1.00 50.41 182 LEU A C 1
ATOM 1470 O O . LEU A 1 182 ? -9.123 -4.532 24.097 1.00 50.41 182 LEU A O 1
ATOM 1474 N N . MET A 1 183 ? -9.685 -2.760 22.867 1.00 53.62 183 MET A N 1
ATOM 1475 C CA . MET A 1 183 ? -10.816 -3.399 22.166 1.00 53.62 183 MET A CA 1
ATOM 1476 C C . MET A 1 183 ? -10.623 -3.751 20.679 1.00 53.62 183 MET A C 1
ATOM 1478 O O . MET A 1 183 ? -11.599 -4.154 20.055 1.00 53.62 183 MET A O 1
ATOM 1482 N N . CYS A 1 184 ? -9.417 -3.671 20.103 1.00 50.34 184 CYS A N 1
ATOM 1483 C CA . CYS A 1 184 ? -9.188 -4.189 18.741 1.00 50.34 184 CYS A CA 1
ATOM 1484 C C . CYS A 1 184 ? -8.309 -5.440 18.754 1.00 50.34 184 CYS A C 1
ATOM 1486 O O . CYS A 1 184 ? -7.261 -5.482 19.408 1.00 50.34 184 CYS A O 1
ATOM 1488 N N . GLN A 1 185 ? -8.743 -6.455 18.012 1.00 54.56 185 GLN A N 1
ATOM 1489 C CA . GLN A 1 185 ? -7.992 -7.681 17.758 1.00 54.56 185 GLN A CA 1
ATOM 1490 C C . GLN A 1 185 ? -7.451 -7.654 16.321 1.00 54.56 185 GLN A C 1
ATOM 1492 O O . GLN A 1 185 ? -8.090 -7.120 15.414 1.00 54.56 185 GLN A O 1
ATOM 1497 N N . LEU A 1 186 ? -6.243 -8.192 16.127 1.00 49.50 186 LEU A N 1
ATOM 1498 C CA . LEU A 1 186 ? -5.671 -8.415 14.798 1.00 49.50 186 LEU A CA 1
ATOM 1499 C C . LEU A 1 186 ? -6.325 -9.665 14.201 1.00 49.50 186 LEU A C 1
ATOM 1501 O O . LEU A 1 186 ? -6.313 -10.715 14.847 1.00 49.50 186 LEU A O 1
ATOM 1505 N N . LEU A 1 187 ? -6.831 -9.574 12.973 1.00 54.66 187 LEU A N 1
ATOM 1506 C CA . LEU A 1 187 ? -7.153 -10.750 12.168 1.00 54.66 187 LEU A CA 1
ATOM 1507 C C . LEU A 1 187 ? -6.016 -10.954 11.160 1.00 54.66 187 LEU A C 1
ATOM 1509 O O . LEU A 1 187 ? -5.802 -10.126 10.273 1.00 54.66 187 LEU A O 1
ATOM 1513 N N . GLU A 1 188 ? -5.253 -12.036 11.322 1.00 43.84 188 GLU A N 1
ATOM 1514 C CA . GLU A 1 188 ? -4.311 -12.495 10.295 1.00 43.84 188 GLU A CA 1
ATOM 1515 C C . GLU A 1 188 ? -5.102 -13.267 9.226 1.00 43.84 188 GLU A C 1
ATOM 1517 O O . GLU A 1 188 ? -5.867 -14.173 9.564 1.00 43.84 188 GLU A O 1
ATOM 1522 N N . LEU A 1 189 ? -4.958 -12.876 7.953 1.00 46.62 189 LEU A N 1
ATOM 1523 C CA . LEU A 1 189 ? -5.533 -13.569 6.790 1.00 46.62 189 LEU A CA 1
ATOM 1524 C C . LEU A 1 189 ? -4.495 -14.461 6.109 1.00 46.62 189 LEU A C 1
ATOM 1526 O O . LEU A 1 189 ? -3.332 -14.016 5.991 1.00 46.62 189 LEU A O 1
#

Foldseek 3Di:
DDKDKAKAADDFWKKFFCAWDDDPDPQADTDHHGWIWRWPADDQQKTWTGTPPDPRIHIDGPVRIGIDRHQKDKWKKWFADDPDDPDFWKKKKKKAFDQQVPDPDWDDPDPPPDIDRDRWAFKKWKWKAAQVRDTQDIDIDRDRMDMDMGGNPDHGGIMMIMMGGNRDNGTIMMIDMGTPDPGMDIDDD

Sequence (189 aa):
MLSQYSYFQAGEMKATALWTYKERADDEIGFWKGDKIQVDRIAPGWWTGSTDGTAKSGFFPGNYVKLDDRPISRFDLDSTEKTDAKELPHSEVMLIQPLAHRQRRFYKRKQDGLNYKDTSYPRVMLLVVGPDGRAELKKEGKLRELSGEIELRGGHGVWKVYATCMEGRGLHLWIHVVLSTLMCQLLEL